Protein AF-A0A351L4R9-F1 (afdb_monomer_lite)

Radius of gyration: 23.87 Å; chains: 1; bounding box: 51×53×71 Å

Secondary structure (DSSP, 8-state):
--EEEEEES-TTTEEEEEEEEE-TTSSEEEEEEEEEE--EEEEETTEEEEEEE--EEEEEEEESEEEEE----BTTEEEEEEEETTTTEEEEEEEE----S-EEEEEEEEEEE-SSSEEEEEEEE--GGGEEEEEEESSS-TT--HHHHHHHHHHHHHHHHHHTS-S-SEEEEEEE----------TTTHHHHHHHHHHHHHT-S---HHHHHHHTT--TTTTTTT-B-TT-B-TT-B-TT-B-TT-B-TT-B-TT-B-TT-B-TT--

Sequence (268 aa):
MPLLESENKYPDCLSMKLEAIPVNDKHGLDLYLTLEFNEQWESLLGGRVKFRLKGGELKLKLEGGEFSLASTEFSEVFFQVKTNDLNQNLVGVFEVKPLKGLLNQVKLGTLKVTEKPCRFAAKFEVSPLDVSVTDAEGLWRHDISPNQHAVIETKLAILLSSARLQPYLSQSQLCYECSPSFSAVENSSNLEQLQELIQHISEAKTNDFLELAKIAALDLSRDFAGGNLLGANLSKIDLSGANLCRTNLRGADLTDADLSEANLSGAN

Foldseek 3Di:
DWDKDKDFQCVQAKDKDWDWPDDPVRFKTFIWIKIWGHWDWDDDDQWIFIKTFQAWKKKKDKDQWDWAFDPDDDPFWPFDWDAPPPHRITITGTPGHRDPTMPPGHGGTMIGRRGPFIKMKIFTADDLVRMFTDDIDPPDDPPDDPVRVVVVRSVVSRCCRPVGCPPGRMMMMITDHDDDDDDDDDPDCVVVVVVVLVVCLVPDPDLAPVVSCVSVVHDQLPDQALAECALRACALAESANGENHLYACHNYHDHNYHCHNYHNHNYD

Structure (mmCIF, N/CA/C/O backbone):
data_AF-A0A351L4R9-F1
#
_entry.id   AF-A0A351L4R9-F1
#
loop_
_atom_site.group_PDB
_atom_site.id
_atom_site.type_symbol
_atom_site.label_atom_id
_atom_site.label_alt_id
_atom_site.label_comp_id
_atom_site.label_asym_id
_atom_site.label_entity_id
_atom_site.label_seq_id
_atom_site.pdbx_PDB_ins_code
_atom_site.Cartn_x
_atom_site.Cartn_y
_atom_site.Cartn_z
_atom_site.occupancy
_atom_site.B_iso_or_equiv
_atom_site.auth_seq_id
_atom_site.auth_comp_id
_atom_site.auth_asym_id
_atom_site.auth_atom_id
_atom_site.pdbx_PDB_model_num
ATOM 1 N N . MET A 1 1 ? -13.427 3.533 14.236 1.00 51.56 1 MET A N 1
ATOM 2 C CA . MET A 1 1 ? -13.373 3.147 12.806 1.00 51.56 1 MET A CA 1
ATOM 3 C C . MET A 1 1 ? -12.171 2.237 12.604 1.00 51.56 1 MET A C 1
ATOM 5 O O . MET A 1 1 ? -11.304 2.274 13.474 1.00 51.56 1 MET A O 1
ATOM 9 N N . PRO A 1 2 ? -12.100 1.426 11.533 1.00 62.44 2 PRO A N 1
ATOM 10 C CA . PRO A 1 2 ? -10.826 0.840 11.133 1.00 62.44 2 PRO A CA 1
ATOM 11 C C . PRO A 1 2 ? -9.787 1.942 10.904 1.00 62.44 2 PRO A C 1
ATOM 13 O O . PRO A 1 2 ? -10.105 2.945 10.265 1.00 62.44 2 PRO A O 1
ATOM 16 N N . LEU A 1 3 ? -8.567 1.749 11.401 1.00 70.56 3 LEU A N 1
ATOM 17 C CA . LEU A 1 3 ? -7.418 2.543 10.971 1.00 70.56 3 LEU A CA 1
ATOM 18 C C . LEU A 1 3 ? -6.947 1.985 9.627 1.00 70.56 3 LEU A C 1
ATOM 20 O O . LEU A 1 3 ? -6.804 0.770 9.496 1.00 70.56 3 LEU A O 1
ATOM 24 N N . LEU A 1 4 ? -6.719 2.853 8.643 1.00 74.31 4 LEU A N 1
ATOM 25 C CA . LEU A 1 4 ? -6.094 2.482 7.378 1.00 74.31 4 LEU A CA 1
ATOM 26 C C . LEU A 1 4 ? -4.727 3.161 7.285 1.00 74.31 4 LEU A C 1
ATOM 28 O O . LEU A 1 4 ? -4.644 4.377 7.136 1.00 74.31 4 LEU A O 1
ATOM 32 N N . GLU A 1 5 ? -3.671 2.362 7.338 1.00 75.25 5 GLU A N 1
ATOM 33 C CA . GLU A 1 5 ? -2.305 2.787 7.047 1.00 75.25 5 GLU A CA 1
ATOM 34 C C . GLU A 1 5 ? -1.978 2.479 5.583 1.00 75.25 5 GLU A C 1
ATOM 36 O O . GLU A 1 5 ? -2.322 1.410 5.080 1.00 75.25 5 GLU A O 1
ATOM 41 N N . SER A 1 6 ? -1.279 3.377 4.891 1.00 76.69 6 SER A N 1
ATOM 42 C CA . SER A 1 6 ? -0.793 3.142 3.527 1.00 76.69 6 SER A CA 1
ATOM 43 C C . SER A 1 6 ? 0.645 3.620 3.373 1.00 76.69 6 SER A C 1
ATOM 45 O O . SER A 1 6 ? 0.950 4.773 3.667 1.00 76.69 6 SER A O 1
ATOM 47 N N . GLU A 1 7 ? 1.513 2.753 2.862 1.00 82.38 7 GLU A N 1
ATOM 48 C CA . GLU A 1 7 ? 2.899 3.061 2.520 1.00 82.38 7 GLU A CA 1
ATOM 49 C C . GLU A 1 7 ? 3.093 2.877 1.014 1.00 82.38 7 GLU A C 1
ATOM 51 O O . GLU A 1 7 ? 2.672 1.876 0.426 1.00 82.38 7 GLU A O 1
ATOM 56 N N . ASN A 1 8 ? 3.764 3.829 0.378 1.00 78.81 8 ASN A N 1
ATOM 57 C CA . ASN A 1 8 ? 4.100 3.762 -1.033 1.00 78.81 8 ASN A CA 1
ATOM 58 C C . ASN A 1 8 ? 5.559 4.172 -1.220 1.00 78.81 8 ASN A C 1
ATOM 60 O O . ASN A 1 8 ? 5.939 5.293 -0.893 1.00 78.81 8 ASN A O 1
ATOM 64 N N . LYS A 1 9 ? 6.378 3.243 -1.716 1.00 79.06 9 LYS A N 1
ATOM 65 C CA . LYS A 1 9 ? 7.820 3.442 -1.901 1.00 79.06 9 LYS A CA 1
ATOM 66 C C . LYS A 1 9 ? 8.156 4.119 -3.225 1.00 79.06 9 LYS A C 1
ATOM 68 O O . LYS A 1 9 ? 9.245 4.668 -3.351 1.00 79.06 9 LYS A O 1
ATOM 73 N N . TYR A 1 10 ? 7.236 4.076 -4.191 1.00 78.56 10 TYR A N 1
ATOM 74 C CA . TYR A 1 10 ? 7.446 4.552 -5.560 1.00 78.56 10 TYR A CA 1
ATOM 75 C C . TYR A 1 10 ? 6.190 5.261 -6.110 1.00 78.56 10 TYR A C 1
ATOM 77 O O . TYR A 1 10 ? 5.636 4.826 -7.128 1.00 78.56 10 TYR A O 1
ATOM 85 N N . PRO A 1 11 ? 5.739 6.354 -5.454 1.00 78.00 11 PRO A N 1
ATOM 86 C CA . PRO A 1 11 ? 4.495 7.049 -5.797 1.00 78.00 11 PRO A CA 1
ATOM 87 C C . PRO A 1 11 ? 4.460 7.572 -7.239 1.00 78.00 11 PRO A C 1
ATOM 89 O O . PRO A 1 11 ? 3.390 7.635 -7.838 1.00 78.00 11 PRO A O 1
ATOM 92 N N . ASP A 1 12 ? 5.624 7.862 -7.825 1.00 80.38 12 ASP A N 1
ATOM 93 C CA . ASP A 1 12 ? 5.759 8.367 -9.195 1.00 80.38 12 ASP A CA 1
ATOM 94 C C . ASP A 1 12 ? 5.415 7.333 -10.290 1.00 80.38 12 ASP A C 1
ATOM 96 O O . ASP A 1 12 ? 5.213 7.713 -11.443 1.00 80.38 12 ASP A O 1
ATOM 100 N N . CYS A 1 13 ? 5.313 6.032 -9.968 1.00 77.06 13 CYS A N 1
ATOM 101 C CA . CYS A 1 13 ? 4.939 4.988 -10.943 1.00 77.06 13 CYS A CA 1
ATOM 102 C C . CYS A 1 13 ? 3.719 4.140 -10.571 1.00 77.06 13 CYS A C 1
ATOM 104 O O . CYS A 1 13 ? 3.078 3.586 -11.468 1.00 77.06 13 CYS A O 1
ATOM 106 N N . LEU A 1 14 ? 3.366 4.066 -9.288 1.00 83.81 14 LEU A N 1
ATOM 107 C CA . LEU A 1 14 ? 2.111 3.481 -8.829 1.00 83.81 14 LEU A CA 1
ATOM 108 C C . LEU A 1 14 ? 1.538 4.338 -7.706 1.00 83.81 14 LEU A C 1
ATOM 110 O O . LEU A 1 14 ? 2.179 4.467 -6.669 1.00 83.81 14 LEU A O 1
ATOM 114 N N . SER A 1 15 ? 0.310 4.827 -7.852 1.00 84.50 15 SER A N 1
ATOM 115 C CA . SER A 1 15 ? -0.525 5.204 -6.708 1.00 84.50 15 SER A CA 1
ATOM 116 C C . SER A 1 15 ? -1.448 4.040 -6.366 1.00 84.50 15 SER A C 1
ATOM 118 O O . SER A 1 15 ? -2.080 3.470 -7.254 1.00 84.50 15 SER A O 1
ATOM 120 N N . MET A 1 16 ? -1.527 3.674 -5.088 1.00 85.50 16 MET A N 1
ATOM 121 C CA . MET A 1 16 ? -2.419 2.633 -4.584 1.00 85.50 16 MET A CA 1
ATOM 122 C C . MET A 1 16 ? -3.220 3.194 -3.414 1.00 85.50 16 MET A C 1
ATOM 124 O O . MET A 1 16 ? -2.647 3.652 -2.427 1.00 85.50 16 MET A O 1
ATOM 128 N N . LYS A 1 17 ? -4.548 3.121 -3.516 1.00 85.44 17 LYS A N 1
ATOM 129 C CA . LYS A 1 17 ? -5.480 3.512 -2.458 1.00 85.44 17 LYS A CA 1
ATOM 130 C C . LYS A 1 17 ? -6.444 2.364 -2.188 1.00 85.44 17 LYS A C 1
ATOM 132 O O . LYS A 1 17 ? -7.201 1.973 -3.073 1.00 85.44 17 LYS A O 1
ATOM 137 N N . LEU A 1 18 ? -6.422 1.843 -0.966 1.00 84.75 18 LEU A N 1
ATOM 138 C CA . LEU A 1 18 ? -7.474 0.972 -0.449 1.00 84.75 18 LEU A CA 1
ATOM 139 C C . LEU A 1 18 ? -8.543 1.849 0.223 1.00 84.75 18 LEU A C 1
ATOM 141 O O . LEU A 1 18 ? -8.215 2.830 0.883 1.00 84.75 18 LEU A O 1
ATOM 145 N N . GLU A 1 19 ? -9.816 1.513 0.072 1.00 85.00 19 GLU A N 1
ATOM 146 C CA . GLU A 1 19 ? -10.935 2.183 0.739 1.00 85.00 19 GLU A CA 1
ATOM 147 C C . GLU A 1 19 ? -11.844 1.128 1.371 1.00 85.00 19 GLU A C 1
ATOM 149 O O . GLU A 1 19 ? -12.061 0.065 0.791 1.00 85.00 19 GLU A O 1
ATOM 154 N N . ALA A 1 20 ? -12.367 1.403 2.567 1.00 84.62 20 ALA A N 1
ATOM 155 C CA . ALA A 1 20 ? -13.203 0.470 3.316 1.00 84.62 20 ALA A CA 1
ATOM 156 C C . ALA A 1 20 ? -14.540 1.124 3.665 1.00 84.62 20 ALA A C 1
ATOM 158 O O . ALA A 1 20 ? -14.599 2.038 4.489 1.00 84.62 20 ALA A O 1
ATOM 159 N N . ILE A 1 21 ? -15.611 0.656 3.028 1.00 84.81 21 ILE A N 1
ATOM 160 C CA . ILE A 1 21 ? -16.952 1.231 3.137 1.00 84.81 21 ILE A CA 1
ATOM 161 C C . ILE A 1 21 ? -17.823 0.300 3.995 1.00 84.81 21 ILE A C 1
ATOM 163 O O . ILE A 1 21 ? -17.968 -0.873 3.645 1.00 84.81 21 ILE A O 1
ATOM 167 N N . PRO A 1 22 ? -18.411 0.766 5.113 1.00 81.75 22 PRO A N 1
ATOM 168 C CA . PRO A 1 22 ? -19.313 -0.048 5.923 1.00 81.75 22 PRO A CA 1
ATOM 169 C C . PRO A 1 22 ? -20.518 -0.556 5.127 1.00 81.75 22 PRO A C 1
ATOM 171 O O . PRO A 1 22 ? -21.204 0.212 4.456 1.00 81.75 22 PRO A O 1
ATOM 174 N N . VAL A 1 23 ? -20.806 -1.850 5.254 1.00 80.25 23 VAL A N 1
ATOM 175 C CA . VAL A 1 23 ? -22.045 -2.457 4.756 1.00 80.25 23 VAL A CA 1
ATOM 176 C C . VAL A 1 23 ? -23.155 -2.216 5.786 1.00 80.25 23 VAL A C 1
ATOM 178 O O . VAL A 1 23 ? -22.904 -2.267 6.993 1.00 80.25 23 VAL A O 1
ATOM 181 N N . ASN A 1 24 ? -24.388 -1.976 5.323 1.00 67.75 24 ASN A N 1
ATOM 182 C CA . ASN A 1 24 ? -25.543 -1.599 6.159 1.00 67.75 24 ASN A CA 1
ATOM 183 C C . ASN A 1 24 ? -25.797 -2.530 7.367 1.00 67.75 24 ASN A C 1
ATOM 185 O O . ASN A 1 24 ? -26.312 -2.082 8.392 1.00 67.75 24 ASN A O 1
ATOM 189 N N . ASP A 1 25 ? -25.372 -3.793 7.287 1.00 59.09 25 ASP A N 1
ATOM 190 C CA . ASP A 1 25 ? -25.599 -4.834 8.297 1.00 59.09 25 ASP A CA 1
ATOM 191 C C . ASP A 1 25 ? -24.591 -4.806 9.473 1.00 59.09 25 ASP A C 1
ATOM 193 O O . ASP A 1 25 ? -24.422 -5.795 10.184 1.00 59.09 25 ASP A O 1
ATOM 197 N N . LYS A 1 26 ? -23.903 -3.674 9.694 1.00 55.88 26 LYS A N 1
ATOM 198 C CA . LYS A 1 26 ? -23.025 -3.342 10.846 1.00 55.88 26 LYS A CA 1
ATOM 199 C C . LYS A 1 26 ? -21.766 -4.196 11.081 1.00 55.88 26 LYS A C 1
ATOM 201 O O . LYS A 1 26 ? -20.916 -3.775 11.864 1.00 55.88 26 LYS A O 1
ATOM 206 N N . HIS A 1 27 ? -21.612 -5.342 10.420 1.00 66.31 27 HIS A N 1
ATOM 207 C CA . HIS A 1 27 ? -20.497 -6.282 10.641 1.00 66.31 27 HIS A CA 1
ATOM 208 C C . HIS A 1 27 ? -19.602 -6.521 9.409 1.00 66.31 27 HIS A C 1
ATOM 210 O O . HIS A 1 27 ? -18.660 -7.312 9.479 1.00 66.31 27 HIS A O 1
ATOM 216 N N . GLY A 1 28 ? -19.877 -5.838 8.291 1.00 76.19 28 GLY A N 1
ATOM 217 C CA . GLY A 1 28 ? -19.127 -5.954 7.037 1.00 76.19 28 GLY A CA 1
ATOM 218 C C . GLY A 1 28 ? -18.492 -4.639 6.576 1.00 76.19 28 GLY A C 1
ATOM 219 O O . GLY A 1 28 ? -19.045 -3.561 6.793 1.00 76.19 28 GLY A O 1
ATOM 220 N N . LEU A 1 29 ? -17.351 -4.746 5.897 1.00 84.81 29 LEU A N 1
ATOM 221 C CA . LEU A 1 29 ? -16.652 -3.677 5.186 1.00 84.81 29 LEU A CA 1
ATOM 222 C C . LEU A 1 29 ? -16.461 -4.108 3.728 1.00 84.81 29 LEU A C 1
ATOM 224 O O . LEU A 1 29 ? -15.764 -5.085 3.457 1.00 84.81 29 LEU A O 1
ATOM 228 N N . ASP A 1 30 ? -17.047 -3.383 2.784 1.00 86.62 30 ASP A N 1
ATOM 229 C CA . ASP A 1 30 ? -16.697 -3.521 1.375 1.00 86.62 30 ASP A CA 1
ATOM 230 C C . ASP A 1 30 ? -15.344 -2.853 1.126 1.00 86.62 30 ASP A C 1
ATOM 232 O O . ASP A 1 30 ? -15.163 -1.673 1.433 1.00 86.62 30 ASP A O 1
ATOM 236 N N . LEU A 1 31 ? -14.399 -3.608 0.568 1.00 85.31 31 LEU A N 1
ATOM 237 C CA . LEU A 1 31 ? -13.064 -3.116 0.253 1.00 85.31 31 LEU A CA 1
ATOM 238 C C . LEU A 1 31 ? -12.971 -2.768 -1.232 1.00 85.31 31 LEU A C 1
ATOM 240 O O . LEU A 1 31 ? -13.187 -3.623 -2.094 1.00 85.31 31 LEU A O 1
ATOM 244 N N . TYR A 1 32 ? -12.622 -1.517 -1.514 1.00 84.50 32 TYR A N 1
ATOM 245 C CA . TYR A 1 32 ? -12.418 -0.971 -2.851 1.00 84.50 32 TYR A CA 1
ATOM 246 C C . TYR A 1 32 ? -10.945 -0.621 -3.049 1.00 84.50 32 TYR A C 1
ATOM 248 O O . TYR A 1 32 ? -10.274 -0.178 -2.119 1.00 84.50 32 TYR A O 1
ATOM 256 N N . LEU A 1 33 ? -10.438 -0.821 -4.260 1.00 84.12 33 LEU A N 1
ATOM 257 C CA . LEU A 1 33 ? -9.057 -0.555 -4.633 1.00 84.12 33 LEU A CA 1
ATOM 258 C C . LEU A 1 33 ? -9.003 0.396 -5.825 1.00 84.12 33 LEU A C 1
ATOM 260 O O . LEU A 1 33 ? -9.591 0.125 -6.871 1.00 84.12 33 LEU A O 1
ATOM 264 N N . THR A 1 34 ? -8.227 1.462 -5.686 1.00 83.81 34 THR A N 1
ATOM 265 C CA . THR A 1 34 ? -7.836 2.332 -6.792 1.00 83.81 34 THR A CA 1
ATOM 266 C C . THR A 1 34 ? -6.339 2.170 -7.042 1.00 83.81 34 THR A C 1
ATOM 268 O O . THR A 1 34 ? -5.547 2.323 -6.110 1.00 83.81 34 THR A O 1
ATOM 271 N N . LEU A 1 35 ? -5.955 1.853 -8.283 1.00 82.25 35 LEU A N 1
ATOM 272 C CA . LEU A 1 35 ? -4.562 1.778 -8.738 1.00 82.25 35 LEU A CA 1
ATOM 273 C C . LEU A 1 35 ? -4.353 2.727 -9.922 1.00 82.25 35 LEU A C 1
ATOM 275 O O . LEU A 1 35 ? -5.025 2.601 -10.946 1.00 82.25 35 LEU A O 1
ATOM 279 N N . GLU A 1 36 ? -3.396 3.642 -9.813 1.00 82.06 36 GLU A N 1
ATOM 280 C CA . GLU A 1 36 ? -3.005 4.555 -10.889 1.00 82.06 36 GLU A CA 1
ATOM 281 C C . GLU A 1 36 ? -1.568 4.257 -11.321 1.00 82.06 36 GLU A C 1
ATOM 283 O O . GLU A 1 36 ? -0.638 4.368 -10.525 1.00 82.06 36 GLU A O 1
ATOM 288 N N . PHE A 1 37 ? -1.390 3.859 -12.581 1.00 81.31 37 PHE A N 1
ATOM 289 C CA . PHE A 1 37 ? -0.094 3.475 -13.139 1.00 81.31 37 PHE A CA 1
ATOM 290 C C . PHE A 1 37 ? 0.483 4.601 -13.994 1.00 81.31 37 PHE A C 1
ATOM 292 O O . PHE A 1 37 ? -0.113 4.978 -15.007 1.00 81.31 37 PHE A O 1
ATOM 299 N N . ASN A 1 38 ? 1.670 5.076 -13.624 1.00 81.75 38 ASN A N 1
ATOM 300 C CA . ASN A 1 38 ? 2.340 6.204 -14.263 1.00 81.75 38 ASN A CA 1
ATOM 301 C C . ASN A 1 38 ? 3.656 5.792 -14.941 1.00 81.75 38 ASN A C 1
ATOM 303 O O . ASN A 1 38 ? 4.302 4.807 -14.578 1.00 81.75 38 ASN A O 1
ATOM 307 N N . GLU A 1 39 ? 4.041 6.554 -15.967 1.00 85.75 39 GLU A N 1
ATOM 308 C CA . GLU A 1 39 ? 5.359 6.462 -16.599 1.00 85.75 39 GLU A CA 1
ATOM 309 C C . GLU A 1 39 ? 6.332 7.421 -15.920 1.00 85.75 39 GLU A C 1
ATOM 311 O O . GLU A 1 39 ? 6.057 8.618 -15.852 1.00 85.75 39 GLU A O 1
ATOM 316 N N . GLN A 1 40 ? 7.501 6.922 -15.521 1.00 85.62 40 GLN A N 1
ATOM 317 C CA . GLN A 1 40 ? 8.543 7.734 -14.892 1.00 85.62 40 GLN A CA 1
ATOM 318 C C . GLN A 1 40 ? 9.885 7.612 -15.614 1.00 85.62 40 GLN A C 1
ATOM 320 O O . GLN A 1 40 ? 10.166 6.612 -16.281 1.00 85.62 40 GLN A O 1
ATOM 325 N N . TRP A 1 41 ? 10.716 8.642 -15.457 1.00 87.56 41 TRP A N 1
ATOM 326 C CA . TRP A 1 41 ? 12.113 8.641 -15.881 1.00 87.56 41 TRP A CA 1
ATOM 327 C C . TRP A 1 41 ? 13.013 8.219 -14.720 1.00 87.56 41 TRP A C 1
ATOM 329 O O . TRP A 1 41 ? 12.924 8.794 -13.641 1.00 87.56 41 TRP A O 1
ATOM 339 N N . GLU A 1 42 ? 13.924 7.282 -14.968 1.00 85.75 42 GLU A N 1
ATOM 340 C CA . GLU A 1 42 ? 14.967 6.866 -14.029 1.00 85.75 42 GLU A CA 1
ATOM 341 C C . GLU A 1 42 ? 16.346 7.117 -14.647 1.00 85.75 42 GLU A C 1
ATOM 343 O O . GLU A 1 42 ? 16.653 6.647 -15.749 1.00 85.75 42 GLU A O 1
ATOM 348 N N . SER A 1 43 ? 17.190 7.853 -13.925 1.00 86.88 43 SER A N 1
ATOM 349 C CA . SER A 1 43 ? 18.572 8.128 -14.325 1.00 86.88 43 SER A CA 1
ATOM 350 C C . SER A 1 43 ? 19.449 6.898 -14.102 1.00 86.88 43 SER A C 1
ATOM 352 O O . SER A 1 43 ? 19.555 6.397 -12.984 1.00 86.88 43 SER A O 1
ATOM 354 N N . LEU A 1 44 ? 20.116 6.429 -15.157 1.00 78.19 44 LEU A N 1
ATOM 355 C CA . LEU A 1 44 ? 20.993 5.260 -15.134 1.00 78.19 44 LEU A CA 1
ATOM 356 C C . LEU A 1 44 ? 22.297 5.596 -15.866 1.00 78.19 44 LEU A C 1
ATOM 358 O O . LEU A 1 44 ? 22.284 5.957 -17.040 1.00 78.19 44 LEU A O 1
ATOM 362 N N . LEU A 1 45 ? 23.442 5.430 -15.196 1.00 69.50 45 LEU A N 1
ATOM 363 C CA . LEU A 1 45 ? 24.761 5.756 -15.760 1.00 69.50 45 LEU A CA 1
ATOM 364 C C . LEU A 1 45 ? 24.796 7.209 -16.297 1.00 69.50 45 LEU A C 1
ATOM 366 O O . LEU A 1 45 ? 24.404 8.131 -15.590 1.00 69.50 45 LEU A O 1
ATOM 370 N N . GLY A 1 46 ? 25.281 7.419 -17.526 1.00 78.62 46 GLY A N 1
ATOM 371 C CA . GLY A 1 46 ? 25.308 8.721 -18.207 1.00 78.62 46 GLY A CA 1
ATOM 372 C C . GLY A 1 46 ? 24.040 9.059 -19.002 1.00 78.62 46 GLY A C 1
ATOM 373 O O . GLY A 1 46 ? 24.110 9.894 -19.899 1.00 78.62 46 GLY A O 1
ATOM 374 N N . GLY A 1 47 ? 22.915 8.393 -18.728 1.00 87.38 47 GLY A N 1
ATOM 375 C CA . GLY A 1 47 ? 21.649 8.581 -19.436 1.00 87.38 47 GLY A CA 1
ATOM 376 C C . GLY A 1 47 ? 20.434 8.326 -18.541 1.00 87.38 47 GLY A C 1
ATOM 377 O O . GLY A 1 47 ? 20.531 8.326 -17.312 1.00 87.38 47 GLY A O 1
ATOM 378 N N . ARG A 1 48 ? 19.269 8.112 -19.154 1.00 89.12 48 ARG A N 1
ATOM 379 C CA . ARG A 1 48 ? 18.014 7.809 -18.448 1.00 89.12 48 ARG A CA 1
ATOM 380 C C . ARG A 1 48 ? 17.097 6.909 -19.271 1.00 89.12 48 ARG A C 1
ATOM 382 O O . ARG A 1 48 ? 17.060 7.018 -20.494 1.00 89.12 48 ARG A O 1
ATOM 389 N N . VAL A 1 49 ? 16.347 6.039 -18.597 1.00 88.88 49 VAL A N 1
ATOM 390 C CA . VAL A 1 49 ? 15.233 5.276 -19.187 1.00 88.88 49 VAL A CA 1
ATOM 391 C C . VAL A 1 49 ? 13.911 5.884 -18.762 1.00 88.88 49 VAL A C 1
ATOM 393 O O . VAL A 1 49 ? 13.773 6.312 -17.618 1.00 88.88 49 VAL A O 1
ATOM 396 N N . LYS A 1 50 ? 12.917 5.850 -19.643 1.00 88.31 50 LYS A N 1
ATOM 3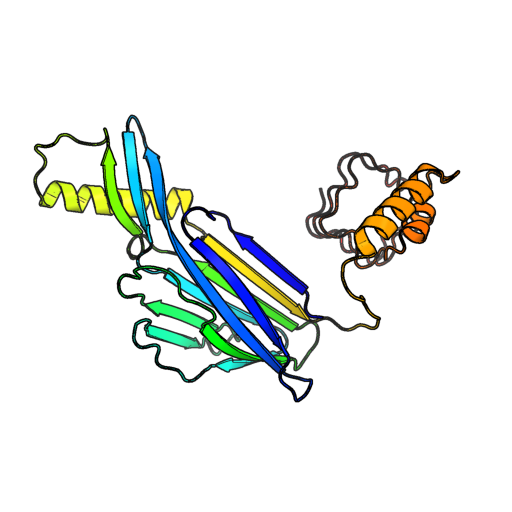97 C CA . LYS A 1 50 ? 11.516 5.964 -19.254 1.00 88.31 50 LYS A CA 1
ATOM 398 C C . LYS A 1 50 ? 10.930 4.566 -19.172 1.00 88.31 50 LYS A C 1
ATOM 400 O O . LYS A 1 50 ? 11.160 3.746 -20.064 1.00 88.31 50 LYS A O 1
ATOM 405 N N . PHE A 1 51 ? 10.190 4.277 -18.111 1.00 85.62 51 PHE A N 1
ATOM 406 C CA . PHE A 1 51 ? 9.534 2.986 -17.963 1.00 85.62 51 PHE A CA 1
ATOM 407 C C . PHE A 1 51 ? 8.135 3.111 -17.373 1.00 85.62 51 PHE A C 1
ATOM 409 O O . PHE A 1 51 ? 7.797 4.093 -16.708 1.00 85.62 51 PHE A O 1
ATOM 416 N N . ARG A 1 52 ? 7.336 2.072 -17.612 1.00 82.31 52 ARG A N 1
ATOM 417 C CA . ARG A 1 52 ? 6.023 1.858 -17.007 1.00 82.31 52 ARG A CA 1
ATOM 418 C C . ARG A 1 52 ? 5.926 0.480 -16.386 1.00 82.31 52 ARG A C 1
ATOM 420 O O . ARG A 1 52 ? 6.614 -0.458 -16.799 1.00 82.31 52 ARG A O 1
ATOM 427 N N . LEU A 1 53 ? 4.981 0.351 -15.470 1.00 80.81 53 LEU A N 1
ATOM 428 C CA . LEU A 1 53 ? 4.412 -0.941 -15.130 1.00 80.81 53 LEU A CA 1
ATOM 429 C C . LEU A 1 53 ? 3.372 -1.324 -16.191 1.00 80.81 53 LEU A C 1
ATOM 431 O O . LEU A 1 53 ? 2.619 -0.482 -16.690 1.00 80.81 53 LEU A O 1
ATOM 435 N N . LYS A 1 54 ? 3.347 -2.605 -16.546 1.00 73.75 54 LYS A N 1
ATOM 436 C CA . LYS A 1 54 ? 2.279 -3.232 -17.336 1.00 73.75 54 LYS A CA 1
ATOM 437 C C . LYS A 1 54 ? 1.518 -4.300 -16.545 1.00 73.75 54 LYS A C 1
ATOM 439 O O . LYS A 1 54 ? 0.557 -4.812 -17.094 1.00 73.75 54 LYS A O 1
ATOM 444 N N . GLY A 1 55 ? 1.917 -4.595 -15.301 1.00 74.25 55 GLY A N 1
ATOM 445 C CA . GLY A 1 55 ? 1.226 -5.511 -14.387 1.00 74.25 55 GLY A CA 1
ATOM 446 C C . GLY A 1 55 ? 1.820 -5.572 -12.981 1.00 74.25 55 GLY A C 1
ATOM 447 O O . GLY A 1 55 ? 2.513 -4.638 -12.572 1.00 74.25 55 GLY A O 1
ATOM 448 N N . GLY A 1 56 ? 1.490 -6.634 -12.239 1.00 78.12 56 GLY A N 1
ATOM 449 C CA . GLY A 1 56 ? 1.986 -6.929 -10.891 1.00 78.12 56 GLY A CA 1
ATOM 450 C C . GLY A 1 56 ? 1.119 -7.952 -10.142 1.00 78.12 56 GLY A C 1
ATOM 451 O O . GLY A 1 56 ? 0.138 -8.471 -10.665 1.00 78.12 56 GLY A O 1
ATOM 452 N N . GLU A 1 57 ? 1.451 -8.236 -8.886 1.00 76.81 57 GLU A N 1
ATOM 453 C CA . GLU A 1 57 ? 0.680 -9.113 -7.993 1.00 76.81 57 GLU A CA 1
ATOM 454 C C . GLU A 1 57 ? 0.176 -8.325 -6.779 1.00 76.81 57 GLU A C 1
ATOM 456 O O . GLU A 1 57 ? 0.952 -7.602 -6.155 1.00 76.81 57 GLU A O 1
ATOM 461 N N . LEU A 1 58 ? -1.088 -8.507 -6.381 1.00 79.56 58 LEU A N 1
ATOM 462 C CA . LEU A 1 58 ? -1.634 -7.937 -5.146 1.00 79.56 58 LEU A CA 1
ATOM 463 C C . LEU A 1 58 ? -1.873 -9.049 -4.122 1.00 79.56 58 LEU A C 1
ATOM 465 O O . LEU A 1 58 ? -2.865 -9.782 -4.148 1.00 79.56 58 LEU A O 1
ATOM 469 N N . LYS A 1 59 ? -0.960 -9.155 -3.167 1.00 78.44 59 LYS A N 1
ATOM 470 C CA . LYS A 1 59 ? -1.046 -10.133 -2.086 1.00 78.44 59 LYS A CA 1
ATOM 471 C C . LYS A 1 59 ? -1.955 -9.574 -1.001 1.00 78.44 59 LYS A C 1
ATOM 473 O O . LYS A 1 59 ? -1.656 -8.530 -0.423 1.00 78.44 59 LYS A O 1
ATOM 478 N N . LEU A 1 60 ? -3.071 -10.257 -0.758 1.00 79.75 60 LEU A N 1
ATOM 479 C CA . LEU A 1 60 ? -4.000 -9.950 0.320 1.00 79.75 60 LEU A CA 1
ATOM 480 C C . LEU A 1 60 ? -3.727 -10.902 1.492 1.00 79.75 60 LEU A C 1
ATOM 482 O O . LEU A 1 60 ? -3.581 -12.115 1.326 1.00 79.75 60 LEU A O 1
ATOM 486 N N . LYS A 1 61 ? -3.661 -10.353 2.698 1.00 79.88 61 LYS A N 1
ATOM 487 C CA . LYS A 1 61 ? -3.537 -11.104 3.945 1.00 79.88 61 LYS A CA 1
ATOM 488 C C . LYS A 1 61 ? -4.656 -10.686 4.879 1.00 79.88 61 LYS A C 1
ATOM 490 O O . LYS A 1 61 ? -4.887 -9.492 5.043 1.00 79.88 61 LYS A O 1
ATOM 495 N N . LEU A 1 62 ? -5.311 -11.660 5.498 1.00 79.56 62 LEU A N 1
ATOM 496 C CA . LEU A 1 62 ? -6.331 -11.436 6.510 1.00 79.56 62 LEU A CA 1
ATOM 497 C C . LEU A 1 62 ? -5.990 -12.218 7.780 1.00 79.56 62 LEU A C 1
ATOM 499 O O . LEU A 1 62 ? -5.580 -13.372 7.716 1.00 79.56 62 LEU A O 1
ATOM 503 N N . GLU A 1 63 ? -6.167 -11.563 8.919 1.00 78.75 63 GLU A N 1
ATOM 504 C CA . GLU A 1 63 ? -6.119 -12.123 10.268 1.00 78.75 63 GLU A CA 1
ATOM 505 C C . GLU A 1 63 ? -7.391 -11.660 11.002 1.00 78.75 63 GLU A C 1
ATOM 507 O O . GLU A 1 63 ? -7.754 -10.487 10.902 1.00 78.75 63 GLU A O 1
ATOM 512 N N . GLY A 1 64 ? -8.080 -12.550 11.726 1.00 71.69 64 GLY A N 1
ATOM 513 C CA . GLY A 1 64 ? -9.252 -12.196 12.550 1.00 71.69 64 GLY A CA 1
ATOM 514 C C . GLY A 1 64 ? -10.553 -11.877 11.790 1.00 71.69 64 GLY A C 1
ATOM 515 O O . GLY A 1 64 ? -11.417 -11.173 12.315 1.00 71.69 64 GLY A O 1
ATOM 516 N N . GLY A 1 65 ? -10.718 -12.359 10.554 1.00 78.38 65 GLY A N 1
ATOM 517 C CA . GLY A 1 65 ? -11.917 -12.101 9.751 1.00 78.38 65 GLY A CA 1
ATOM 518 C C . GLY A 1 65 ? -12.169 -13.129 8.650 1.00 78.38 65 GLY A C 1
ATOM 519 O O . GLY A 1 65 ? -11.337 -13.988 8.372 1.00 78.38 65 GLY A O 1
ATOM 520 N N . GLU A 1 66 ? -13.301 -12.980 7.965 1.00 79.69 66 GLU A N 1
ATOM 521 C CA . GLU A 1 66 ? -13.637 -13.693 6.726 1.00 79.69 66 GLU A CA 1
ATOM 522 C C . GLU A 1 66 ? -13.653 -12.715 5.544 1.00 79.69 66 GLU A C 1
ATOM 524 O O . GLU A 1 66 ? -14.257 -11.645 5.635 1.00 79.69 66 GLU A O 1
ATOM 529 N N . PHE A 1 67 ? -13.060 -13.079 4.402 1.00 79.38 67 PHE A N 1
ATOM 530 C CA . PHE A 1 67 ? -13.144 -12.277 3.175 1.00 79.38 67 PHE A CA 1
ATOM 531 C C . PHE A 1 67 ? -13.976 -12.983 2.107 1.00 79.38 67 PHE A C 1
ATOM 533 O O . PHE A 1 67 ? -13.604 -14.043 1.609 1.00 79.38 67 PHE A O 1
ATOM 540 N N . SER A 1 68 ? -15.101 -12.376 1.733 1.00 78.56 68 SER A N 1
ATOM 541 C CA . SER A 1 68 ? -15.935 -12.819 0.615 1.00 78.56 68 SER A CA 1
ATOM 542 C C . SER A 1 68 ? -15.526 -12.067 -0.647 1.00 78.56 68 SER A C 1
ATOM 544 O O . SER A 1 68 ? -15.783 -10.870 -0.764 1.00 78.56 68 SER A O 1
ATOM 546 N N . LEU A 1 69 ? -14.872 -12.753 -1.583 1.00 73.69 69 LEU A N 1
ATOM 547 C CA . LEU A 1 69 ? -14.394 -12.151 -2.827 1.00 73.69 69 LEU A CA 1
ATOM 548 C C . LEU A 1 69 ? -15.550 -11.637 -3.701 1.00 73.69 69 LEU A C 1
ATOM 550 O O . LEU A 1 69 ? -16.582 -12.299 -3.815 1.00 73.69 69 LEU A O 1
ATOM 554 N N . ALA A 1 70 ? -15.370 -10.495 -4.367 1.00 70.69 70 ALA A N 1
ATOM 555 C CA . ALA A 1 70 ? -16.318 -10.050 -5.384 1.00 70.69 70 ALA A CA 1
ATOM 556 C C . ALA A 1 70 ? -16.206 -10.933 -6.641 1.00 70.69 70 ALA A C 1
ATOM 558 O O . ALA A 1 70 ? -15.144 -11.026 -7.256 1.00 70.69 70 ALA A O 1
ATOM 559 N N . SER A 1 71 ? -17.306 -11.574 -7.043 1.00 54.00 71 SER A N 1
ATOM 560 C CA . SER A 1 71 ? -17.385 -12.363 -8.278 1.00 54.00 71 SER A CA 1
ATOM 561 C C . SER A 1 71 ? -17.605 -11.455 -9.493 1.00 54.00 71 SER A C 1
ATOM 563 O O . SER A 1 71 ? -18.686 -11.437 -10.085 1.00 54.00 71 SER A O 1
ATOM 565 N N . THR A 1 72 ? -16.594 -10.665 -9.841 1.00 52.97 72 THR A N 1
ATOM 566 C CA . THR A 1 72 ? -16.610 -9.786 -11.015 1.00 52.97 72 THR A CA 1
ATOM 567 C C . THR A 1 72 ? -15.429 -10.090 -11.921 1.00 52.97 72 THR A C 1
ATOM 569 O O . THR A 1 72 ? -14.283 -9.793 -11.589 1.00 52.97 72 THR A O 1
ATOM 572 N N . GLU A 1 73 ? -15.724 -10.650 -13.094 1.00 50.97 73 GLU A N 1
ATOM 573 C CA . GLU A 1 73 ? -14.808 -10.628 -14.230 1.00 50.97 73 GLU A CA 1
ATOM 574 C C . GLU A 1 73 ? -14.642 -9.170 -14.672 1.00 50.97 73 GLU A C 1
ATOM 576 O O . GLU A 1 73 ? -15.533 -8.582 -15.286 1.00 50.97 73 GLU A O 1
ATOM 581 N N . PHE A 1 74 ? -13.511 -8.554 -14.333 1.00 54.09 74 PHE A N 1
ATOM 582 C CA . PHE A 1 74 ? -13.169 -7.243 -14.871 1.00 54.09 74 PHE A CA 1
ATOM 583 C C . PHE A 1 74 ? -12.760 -7.427 -16.330 1.00 54.09 74 PHE A C 1
ATOM 585 O O . PHE A 1 74 ? -11.814 -8.156 -16.624 1.00 54.09 74 PHE A O 1
ATOM 592 N N . SER A 1 75 ? -13.444 -6.744 -17.249 1.00 45.31 75 SER A N 1
ATOM 593 C CA . SER A 1 75 ? -13.270 -6.909 -18.702 1.00 45.31 75 SER A CA 1
ATOM 594 C C . SER A 1 75 ? -11.841 -6.674 -19.215 1.00 45.31 75 SER A C 1
ATOM 596 O O . SER A 1 75 ? -11.525 -7.064 -20.337 1.00 45.31 75 SER A O 1
ATOM 598 N N . GLU A 1 76 ? -10.978 -6.050 -18.406 1.00 45.53 76 GLU A N 1
ATOM 599 C CA . GLU A 1 76 ? -9.592 -5.706 -18.746 1.00 45.53 76 GLU A CA 1
ATOM 600 C C . GLU A 1 76 ? -8.547 -6.199 -17.718 1.00 45.53 76 GLU A C 1
ATOM 602 O O . GLU A 1 76 ? -7.347 -6.079 -17.969 1.00 45.53 76 GLU A O 1
ATOM 607 N N . VAL A 1 77 ? -8.964 -6.801 -16.591 1.00 47.28 77 VAL A N 1
ATOM 608 C CA . VAL A 1 77 ? -8.061 -7.275 -15.519 1.00 47.28 77 VAL A CA 1
ATOM 609 C C . VAL A 1 77 ? -8.399 -8.711 -15.132 1.00 47.28 77 VAL A C 1
ATOM 611 O O . VAL A 1 77 ? -9.436 -8.979 -14.526 1.00 47.28 77 VAL A O 1
ATOM 614 N N . PHE A 1 78 ? -7.486 -9.644 -15.408 1.00 47.59 78 PHE A N 1
ATOM 615 C CA . PHE A 1 78 ? -7.631 -11.020 -14.938 1.00 47.59 78 PHE A CA 1
ATOM 616 C C . PHE A 1 78 ? -7.216 -11.106 -13.468 1.00 47.59 78 PHE A C 1
ATOM 618 O O . PHE A 1 78 ? -6.037 -11.224 -13.137 1.00 47.59 78 PHE A O 1
ATOM 625 N N . PHE A 1 79 ? -8.213 -11.044 -12.587 1.00 47.28 79 PHE A N 1
ATOM 626 C CA . PHE A 1 79 ? -8.056 -11.252 -11.152 1.00 47.28 79 PHE A CA 1
ATOM 627 C C . PHE A 1 79 ? -8.166 -12.750 -10.836 1.00 47.28 79 PHE A C 1
ATOM 629 O O . PHE A 1 79 ? -9.258 -13.283 -10.646 1.00 47.28 79 PHE A O 1
ATOM 636 N N . GLN A 1 80 ? -7.029 -13.451 -10.806 1.00 50.75 80 GLN A N 1
ATOM 637 C CA . GLN A 1 80 ? -6.983 -14.842 -10.346 1.00 50.75 80 GLN A CA 1
ATOM 638 C C . GLN A 1 80 ? -6.627 -14.886 -8.865 1.00 50.75 80 GLN A C 1
ATOM 640 O O . GLN A 1 80 ? -5.468 -14.703 -8.488 1.00 50.75 80 GLN A O 1
ATOM 645 N N . VAL A 1 81 ? -7.614 -15.181 -8.021 1.00 51.78 81 VAL A N 1
ATOM 646 C CA . VAL A 1 81 ? -7.370 -15.425 -6.598 1.00 51.78 81 VAL A CA 1
ATOM 647 C C . VAL A 1 81 ? -6.996 -16.878 -6.375 1.00 51.78 81 VAL A C 1
ATOM 649 O O . VAL A 1 81 ? -7.758 -17.793 -6.680 1.00 51.78 81 VAL A O 1
ATOM 652 N N . LYS A 1 82 ? -5.809 -17.073 -5.807 1.00 52.09 82 LYS A N 1
ATOM 653 C CA . LYS A 1 82 ? -5.323 -18.354 -5.308 1.00 52.09 82 LYS A CA 1
ATOM 654 C C . LYS A 1 82 ? -5.364 -18.291 -3.786 1.00 52.09 82 LYS A C 1
ATOM 656 O O . LYS A 1 82 ? -4.601 -17.544 -3.168 1.00 52.09 82 LYS A O 1
ATOM 661 N N . THR A 1 83 ? -6.279 -19.048 -3.188 1.00 48.12 83 THR A N 1
ATOM 662 C CA . THR A 1 83 ? -6.245 -19.325 -1.751 1.00 48.12 83 THR A CA 1
ATOM 663 C C . THR A 1 83 ? -5.039 -20.220 -1.467 1.00 48.12 83 THR A C 1
ATOM 665 O O . THR A 1 83 ? -4.665 -21.059 -2.289 1.00 48.12 83 THR A O 1
ATOM 668 N N . ASN A 1 84 ? -4.387 -20.029 -0.321 1.00 49.56 84 ASN A N 1
ATOM 669 C CA . ASN A 1 84 ? -3.447 -21.016 0.198 1.00 49.56 84 ASN A CA 1
ATOM 670 C C . ASN A 1 84 ? -3.986 -21.518 1.539 1.00 49.56 84 ASN A C 1
ATOM 672 O O . ASN A 1 84 ? -3.792 -20.884 2.582 1.00 49.56 84 ASN A O 1
ATOM 676 N N . ASP A 1 85 ? -4.713 -22.634 1.470 1.00 46.03 85 ASP A N 1
ATOM 677 C CA . ASP A 1 85 ? -5.693 -23.100 2.466 1.00 46.03 85 ASP A CA 1
ATOM 678 C C . ASP A 1 85 ? -5.105 -23.469 3.843 1.00 46.03 85 ASP A C 1
ATOM 680 O O . ASP A 1 85 ? -5.840 -23.829 4.758 1.00 46.03 85 ASP A O 1
ATOM 684 N N . LEU A 1 86 ? -3.787 -23.352 4.020 1.00 44.88 86 LEU A N 1
ATOM 685 C CA . LEU A 1 86 ? -3.099 -23.585 5.291 1.00 44.88 86 LEU A CA 1
ATOM 686 C C . LEU A 1 86 ? -2.980 -22.330 6.177 1.00 44.88 86 LEU A C 1
ATOM 688 O O . LEU A 1 86 ? -2.815 -22.481 7.381 1.00 44.88 86 LEU A O 1
ATOM 692 N N . ASN A 1 87 ? -3.050 -21.112 5.614 1.00 42.25 87 ASN A N 1
ATOM 693 C CA . ASN A 1 87 ? -2.669 -19.870 6.320 1.00 42.25 87 ASN A CA 1
ATOM 694 C C . ASN A 1 87 ? -3.638 -18.675 6.140 1.00 42.25 87 ASN A C 1
ATOM 696 O O . ASN A 1 87 ? -3.268 -17.558 6.487 1.00 42.25 87 ASN A O 1
ATOM 700 N N . GLN A 1 88 ? -4.824 -18.855 5.540 1.00 50.91 88 GLN A N 1
ATOM 701 C CA . GLN A 1 88 ? -5.788 -17.773 5.208 1.00 50.91 88 GLN A CA 1
ATOM 702 C C . GLN A 1 88 ? -5.245 -16.616 4.325 1.00 50.91 88 GLN A C 1
ATOM 704 O O . GLN A 1 88 ? -5.946 -15.638 4.066 1.00 50.91 88 GLN A O 1
ATOM 709 N N . ASN A 1 89 ? -4.026 -16.731 3.787 1.00 53.31 89 ASN A N 1
ATOM 710 C CA . ASN A 1 89 ? -3.478 -15.775 2.823 1.00 53.31 89 ASN A CA 1
ATOM 711 C C . ASN A 1 89 ? -4.199 -15.908 1.468 1.00 53.31 89 ASN A C 1
ATOM 713 O O . ASN A 1 89 ? -4.280 -17.004 0.905 1.00 53.31 89 ASN A O 1
ATOM 717 N N . LEU A 1 90 ? -4.655 -14.781 0.917 1.00 59.41 90 LEU A N 1
ATOM 718 C CA . LEU A 1 90 ? -5.349 -14.687 -0.366 1.00 59.41 90 LEU A CA 1
ATOM 719 C C . LEU A 1 90 ? -4.439 -14.010 -1.395 1.00 59.41 90 LEU A C 1
ATOM 721 O O . LEU A 1 90 ? -4.296 -12.789 -1.424 1.00 59.41 90 LEU A O 1
ATOM 725 N N . VAL A 1 91 ? -3.810 -14.786 -2.273 1.00 52.75 91 VAL A N 1
ATOM 726 C CA . VAL A 1 91 ? -2.957 -14.208 -3.318 1.00 52.75 91 VAL A CA 1
ATOM 727 C C . VAL A 1 91 ? -3.822 -13.849 -4.521 1.00 52.75 91 VAL A C 1
ATOM 729 O O . VAL A 1 91 ? -4.227 -14.726 -5.283 1.00 52.75 91 VAL A O 1
ATOM 732 N N . GLY A 1 92 ? -4.100 -12.556 -4.693 1.00 56.03 92 GLY A N 1
ATOM 733 C CA . GLY A 1 92 ? -4.675 -12.012 -5.916 1.00 56.03 92 GLY A CA 1
ATOM 734 C C . GLY A 1 92 ? -3.583 -11.785 -6.955 1.00 56.03 92 GLY A C 1
ATOM 735 O O . GLY A 1 92 ? -2.818 -10.826 -6.867 1.00 56.03 92 GLY A O 1
ATOM 736 N N . VAL A 1 93 ? -3.499 -12.651 -7.960 1.00 52.03 93 VAL A N 1
ATOM 737 C CA . VAL A 1 93 ? -2.653 -12.390 -9.129 1.00 52.03 93 VAL A CA 1
ATOM 738 C C . VAL A 1 93 ? -3.414 -11.434 -10.044 1.00 52.03 93 VAL A C 1
ATOM 740 O O . VAL A 1 93 ? -4.538 -11.736 -10.450 1.00 52.03 93 VAL A O 1
ATOM 743 N N . PHE A 1 94 ? -2.815 -10.281 -10.342 1.00 55.97 94 PHE A N 1
ATOM 744 C CA . PHE A 1 94 ? -3.357 -9.290 -11.267 1.00 55.97 94 PHE A CA 1
ATOM 745 C C . PHE A 1 94 ? -2.653 -9.467 -12.612 1.00 55.97 94 PHE A C 1
ATOM 747 O O . PHE A 1 94 ? -1.662 -8.797 -12.899 1.00 55.97 94 PHE A O 1
ATOM 754 N N . GLU A 1 95 ? -3.155 -10.363 -13.466 1.00 47.91 95 GLU A N 1
ATOM 755 C CA . GLU A 1 95 ? -2.642 -10.425 -14.837 1.00 47.91 95 GLU A CA 1
ATOM 756 C C . GLU A 1 95 ? -3.253 -9.276 -15.647 1.00 47.91 95 GLU A C 1
ATOM 758 O O . GLU A 1 95 ? -4.323 -9.352 -16.260 1.00 47.91 95 GLU A O 1
ATOM 763 N N . VAL A 1 96 ? -2.558 -8.150 -15.558 1.00 47.12 96 VAL A N 1
ATOM 764 C CA . VAL A 1 96 ? -2.879 -6.902 -16.225 1.00 47.12 96 VAL A CA 1
ATOM 765 C C . VAL A 1 96 ? -2.460 -6.999 -17.692 1.00 47.12 96 VAL A C 1
ATOM 767 O O . VAL A 1 96 ? -1.279 -7.090 -18.026 1.00 47.12 96 VAL A O 1
ATOM 770 N N . LYS A 1 97 ? -3.436 -6.925 -18.598 1.00 48.38 97 LYS A N 1
ATOM 771 C CA . LYS A 1 97 ? -3.173 -6.551 -19.996 1.00 48.38 97 LYS A CA 1
ATOM 772 C C . LYS A 1 97 ? -2.925 -5.041 -20.045 1.00 48.38 97 LYS A C 1
ATOM 774 O O . LYS A 1 97 ? -3.497 -4.335 -19.223 1.00 48.38 97 LYS A O 1
ATOM 779 N N . PRO A 1 98 ? -2.052 -4.538 -20.942 1.00 47.91 98 PRO A N 1
ATOM 780 C CA . PRO A 1 98 ? -1.310 -3.290 -20.744 1.00 47.91 98 PRO A CA 1
ATOM 781 C C . PRO A 1 98 ? -2.210 -2.109 -20.365 1.00 47.91 98 PRO A C 1
ATOM 783 O O . PRO A 1 98 ? -2.807 -1.473 -21.235 1.00 47.91 98 PRO A O 1
ATOM 786 N N . LEU A 1 99 ? -2.278 -1.813 -19.060 1.00 50.41 99 LEU A N 1
ATOM 787 C CA . LEU A 1 99 ? -3.176 -0.795 -18.525 1.00 50.41 99 LEU A CA 1
ATOM 788 C C . LEU A 1 99 ? -2.774 0.573 -19.051 1.00 50.41 99 LEU A C 1
ATOM 790 O O . LEU A 1 99 ? -1.776 1.160 -18.623 1.00 50.41 99 LEU A O 1
ATOM 794 N N . LYS A 1 100 ? -3.597 1.113 -19.949 1.00 49.69 100 LYS A N 1
ATOM 795 C CA . LYS A 1 100 ? -3.675 2.551 -20.172 1.00 49.69 100 LYS A CA 1
ATOM 796 C C . LYS A 1 100 ? -4.521 3.172 -19.062 1.00 49.69 100 LYS A C 1
ATOM 798 O O . LYS A 1 100 ? -5.679 3.507 -19.271 1.00 49.69 100 LYS A O 1
ATOM 803 N N . GLY A 1 101 ? -3.886 3.378 -17.913 1.00 62.41 101 GLY A N 1
ATOM 804 C CA . GLY A 1 101 ? -4.398 4.243 -16.858 1.00 62.41 101 GLY A CA 1
ATOM 805 C C . GLY A 1 101 ? -5.168 3.541 -15.742 1.00 62.41 101 GLY A C 1
ATOM 806 O O . GLY A 1 101 ? -5.002 2.353 -15.478 1.00 62.41 101 GLY A O 1
ATOM 807 N N . LEU A 1 102 ? -5.932 4.376 -15.047 1.00 69.25 102 LEU A N 1
ATOM 808 C CA . LEU A 1 102 ? -6.538 4.183 -13.736 1.00 69.25 102 LEU A CA 1
ATOM 809 C C . LEU A 1 102 ? -7.480 2.969 -13.637 1.00 69.25 102 LEU A C 1
ATOM 811 O O . LEU A 1 102 ? -8.509 2.917 -14.308 1.00 69.25 102 LEU A O 1
ATOM 815 N N . LEU A 1 103 ? -7.208 2.074 -12.686 1.00 75.25 103 LEU A N 1
ATOM 816 C CA . LEU A 1 103 ? -8.237 1.230 -12.080 1.00 75.25 103 LEU A CA 1
ATOM 817 C C . LEU A 1 103 ? -8.908 2.043 -10.977 1.00 75.25 103 LEU A C 1
ATOM 819 O O . LEU A 1 103 ? -8.277 2.323 -9.963 1.00 75.25 103 LEU A O 1
ATOM 823 N N . ASN A 1 104 ? -10.160 2.449 -11.179 1.00 78.50 104 ASN A N 1
ATOM 824 C CA . ASN A 1 104 ? -10.881 3.315 -10.247 1.00 78.50 104 ASN A CA 1
ATOM 825 C C . ASN A 1 104 ? -11.891 2.518 -9.411 1.00 78.50 104 ASN A C 1
ATOM 827 O O . ASN A 1 104 ? -12.803 1.925 -9.983 1.00 78.50 104 ASN A O 1
ATOM 831 N N . GLN A 1 105 ? -11.746 2.537 -8.082 1.00 78.56 105 GLN A N 1
ATOM 832 C CA . GLN A 1 105 ? -12.684 1.957 -7.109 1.00 78.56 105 GLN A CA 1
ATOM 833 C C . GLN A 1 105 ? -13.176 0.544 -7.475 1.00 78.56 105 GLN A C 1
ATOM 835 O O . GLN A 1 105 ? -14.368 0.238 -7.495 1.00 78.56 105 GLN A O 1
ATOM 840 N N . VAL A 1 106 ? -12.229 -0.351 -7.743 1.00 79.81 106 VAL A N 1
ATOM 841 C CA . VAL A 1 106 ? -12.483 -1.771 -7.990 1.00 79.81 106 VAL A CA 1
ATOM 842 C C . VAL A 1 106 ? -12.865 -2.457 -6.678 1.00 79.81 106 VAL A C 1
ATOM 844 O O . VAL A 1 106 ? -12.035 -2.561 -5.775 1.00 79.81 106 VAL A O 1
ATOM 847 N N . LYS A 1 107 ? -14.100 -2.959 -6.552 1.00 81.25 107 LYS A N 1
ATOM 848 C CA . LYS A 1 107 ? -14.511 -3.752 -5.381 1.00 81.25 107 LYS A CA 1
ATOM 849 C C . LYS A 1 107 ? -13.747 -5.081 -5.355 1.00 81.25 107 LYS A C 1
ATOM 851 O O . LYS A 1 107 ? -13.963 -5.933 -6.209 1.00 81.25 107 LYS A O 1
ATOM 856 N N . LEU A 1 108 ? -12.890 -5.273 -4.353 1.00 79.50 108 LEU A N 1
ATOM 857 C CA . LEU A 1 108 ? -12.155 -6.524 -4.126 1.00 79.50 108 LEU A CA 1
ATOM 858 C C . LEU A 1 108 ? -13.050 -7.605 -3.502 1.00 79.50 108 LEU A C 1
ATOM 860 O O . LEU A 1 108 ? -12.912 -8.794 -3.791 1.00 79.50 108 LEU A O 1
ATOM 864 N N . GLY A 1 109 ? -13.9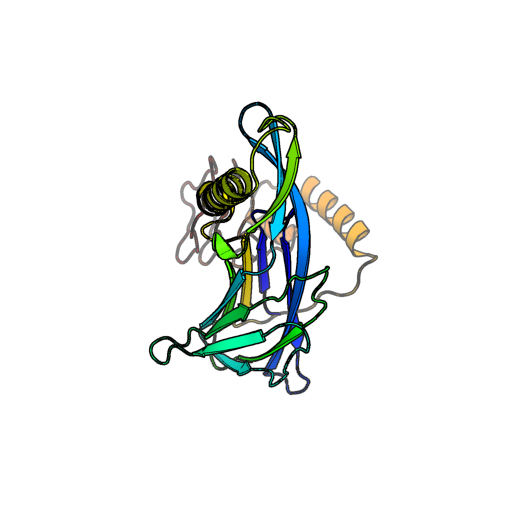59 -7.193 -2.618 1.00 81.56 109 GLY A N 1
ATOM 865 C CA . GLY A 1 109 ? -14.804 -8.094 -1.844 1.00 81.56 109 GLY A CA 1
ATOM 866 C C . GLY A 1 109 ? -15.346 -7.442 -0.578 1.00 81.56 109 GLY A C 1
ATOM 867 O O . GLY A 1 109 ? -15.190 -6.239 -0.365 1.00 81.56 109 GLY A O 1
ATOM 868 N N . THR A 1 110 ? -15.977 -8.254 0.260 1.00 85.50 110 THR A N 1
ATOM 869 C CA . THR A 1 110 ? -16.550 -7.855 1.546 1.00 85.50 110 THR A CA 1
ATOM 870 C C . THR A 1 110 ? -15.816 -8.579 2.672 1.00 85.50 110 THR A C 1
ATOM 872 O O . THR A 1 110 ? -15.861 -9.805 2.775 1.00 85.50 110 THR A O 1
ATOM 875 N N . LEU A 1 111 ? -15.147 -7.810 3.527 1.00 83.56 111 LEU A N 1
ATOM 876 C CA . LEU A 1 111 ? -14.537 -8.261 4.772 1.00 83.56 111 LEU A CA 1
ATOM 877 C C . LEU A 1 111 ? -15.597 -8.306 5.876 1.00 83.56 111 LEU A C 1
ATOM 879 O O . LEU A 1 111 ? -16.225 -7.292 6.167 1.00 83.56 111 LEU A O 1
ATOM 883 N N . LYS A 1 112 ? -15.764 -9.454 6.528 1.00 84.50 112 LYS A N 1
ATOM 884 C CA . LYS A 1 112 ? -16.513 -9.592 7.781 1.00 84.50 112 LYS A CA 1
ATOM 885 C C . LYS A 1 112 ? -15.527 -9.734 8.930 1.00 84.50 112 LYS A C 1
ATOM 887 O O . LYS A 1 112 ? -14.651 -10.596 8.894 1.00 84.50 112 LYS A O 1
ATOM 892 N N . VAL A 1 113 ? -15.677 -8.900 9.952 1.00 78.06 113 VAL A N 1
ATOM 893 C CA . VAL A 1 113 ? -14.856 -8.977 11.168 1.00 78.06 113 VAL A CA 1
ATOM 894 C C . VAL A 1 113 ? -15.452 -10.056 12.071 1.00 78.06 113 VAL A C 1
ATOM 896 O O . VAL A 1 113 ? -16.547 -9.864 12.600 1.00 78.06 113 VAL A O 1
ATOM 899 N N . THR A 1 114 ? -14.757 -11.184 12.225 1.00 74.12 114 THR A N 1
ATOM 900 C CA . THR A 1 114 ? -15.185 -12.294 13.097 1.00 74.12 114 THR A CA 1
ATOM 901 C C . THR A 1 114 ? -14.549 -12.201 14.479 1.00 74.12 114 THR A C 1
ATOM 903 O O . THR A 1 114 ? -15.217 -12.453 15.479 1.00 74.12 114 THR A O 1
ATOM 906 N N . GLU A 1 115 ? -13.292 -11.767 14.546 1.00 71.44 115 GLU A N 1
ATOM 907 C CA . GLU A 1 115 ? -12.509 -11.635 15.772 1.00 71.44 115 GLU A CA 1
ATOM 908 C C . GLU A 1 115 ? -11.815 -10.264 15.830 1.00 71.44 115 GLU A C 1
ATOM 910 O O . GLU A 1 115 ? -11.822 -9.486 14.873 1.00 71.44 115 GLU A O 1
ATOM 915 N N . LYS A 1 116 ? -11.241 -9.921 16.986 1.00 72.12 116 LYS A N 1
ATOM 916 C CA . LYS A 1 116 ? -10.484 -8.677 17.174 1.00 72.12 116 LYS A CA 1
ATOM 917 C C . LYS A 1 116 ? -9.158 -8.974 17.881 1.00 72.12 116 LYS A C 1
ATOM 919 O O . LYS A 1 116 ? -9.193 -9.680 18.887 1.00 72.12 116 LYS A O 1
ATOM 924 N N . PRO A 1 117 ? -8.026 -8.403 17.431 1.00 71.00 117 PRO A N 1
ATOM 925 C CA . PRO A 1 117 ? -7.894 -7.464 16.313 1.00 71.00 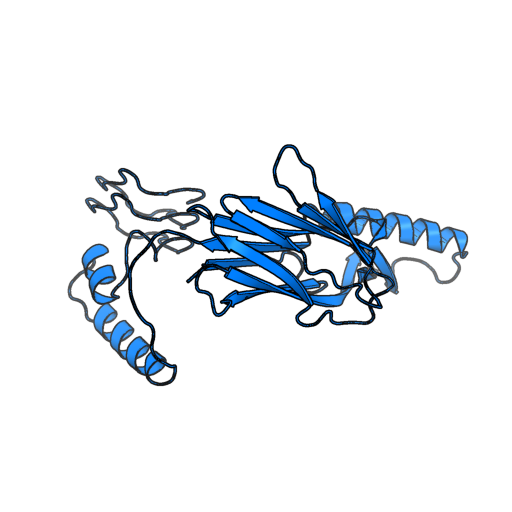117 PRO A CA 1
ATOM 926 C C . PRO A 1 117 ? -8.056 -8.149 14.947 1.00 71.00 117 PRO A C 1
ATOM 928 O O . PRO A 1 117 ? -7.465 -9.195 14.702 1.00 71.00 117 PRO A O 1
ATOM 931 N N . CYS A 1 118 ? -8.811 -7.526 14.041 1.00 75.50 118 CYS A N 1
ATOM 932 C CA . CYS A 1 118 ? -8.870 -7.945 12.639 1.00 75.50 118 CYS A CA 1
ATOM 933 C C . CYS A 1 118 ? -7.905 -7.086 11.818 1.00 75.50 118 CYS A C 1
ATOM 935 O O . CYS A 1 118 ? -7.932 -5.856 11.914 1.00 75.50 118 CYS A O 1
ATOM 937 N N . ARG A 1 119 ? -7.055 -7.719 11.005 1.00 82.00 119 ARG A N 1
ATOM 938 C CA . ARG A 1 119 ? -6.047 -7.053 10.169 1.00 82.00 119 ARG A CA 1
ATOM 939 C C . ARG A 1 119 ? -6.166 -7.527 8.732 1.00 82.00 119 ARG A C 1
ATOM 941 O O . ARG A 1 119 ? -5.995 -8.710 8.460 1.00 82.00 119 ARG A O 1
ATOM 948 N N . PHE A 1 120 ? -6.419 -6.602 7.816 1.00 83.25 120 PHE A N 1
ATOM 949 C CA . PHE A 1 120 ? -6.418 -6.857 6.379 1.00 83.25 120 PHE A CA 1
ATOM 950 C C . PHE A 1 120 ? -5.290 -6.056 5.732 1.00 83.25 120 PHE A C 1
ATOM 952 O O . PHE A 1 120 ? -5.324 -4.830 5.750 1.00 83.25 120 PHE A O 1
ATOM 959 N N . ALA A 1 121 ? -4.296 -6.725 5.155 1.00 83.69 121 ALA A N 1
ATOM 960 C CA . ALA A 1 121 ? -3.210 -6.086 4.421 1.00 83.69 121 ALA A CA 1
ATOM 961 C C . ALA A 1 121 ? -3.318 -6.401 2.926 1.00 83.69 121 ALA A C 1
ATOM 963 O O . ALA A 1 121 ? -3.501 -7.552 2.541 1.00 83.69 121 ALA A O 1
ATOM 964 N N . ALA A 1 122 ? -3.160 -5.383 2.088 1.00 84.62 122 ALA A N 1
ATOM 965 C CA . ALA A 1 122 ? -3.067 -5.478 0.640 1.00 84.62 122 ALA A CA 1
ATOM 966 C C . ALA A 1 122 ? -1.696 -4.953 0.204 1.00 84.62 122 ALA A C 1
ATOM 968 O O . ALA A 1 122 ? -1.326 -3.836 0.557 1.00 84.62 122 ALA A O 1
ATOM 969 N N . LYS A 1 123 ? -0.930 -5.749 -0.543 1.00 85.94 123 LYS A N 1
ATOM 970 C CA . LYS A 1 123 ? 0.474 -5.468 -0.867 1.00 85.94 123 LYS A CA 1
ATOM 971 C C . LYS A 1 123 ? 0.735 -5.694 -2.353 1.00 85.94 123 LYS A C 1
ATOM 973 O O . LYS A 1 123 ? 0.577 -6.818 -2.824 1.00 85.94 123 LYS A O 1
ATOM 978 N N . PHE A 1 124 ? 1.125 -4.647 -3.078 1.00 85.06 124 PHE A N 1
ATOM 979 C CA . PHE A 1 124 ? 1.379 -4.700 -4.517 1.00 85.06 124 PHE A CA 1
ATOM 980 C C . PHE A 1 124 ? 2.875 -4.896 -4.814 1.00 85.06 124 PHE A C 1
ATOM 982 O O . PHE A 1 124 ? 3.725 -4.094 -4.413 1.00 85.06 124 PHE A O 1
ATOM 989 N N . GLU A 1 125 ? 3.196 -5.971 -5.526 1.00 84.00 125 GLU A N 1
ATOM 990 C CA . GLU A 1 125 ? 4.549 -6.414 -5.875 1.00 84.00 125 GLU A CA 1
ATOM 991 C C . GLU A 1 125 ? 4.705 -6.534 -7.398 1.00 84.00 125 GLU A C 1
ATOM 993 O O . GLU A 1 125 ? 3.729 -6.772 -8.104 1.00 84.00 125 GLU A O 1
ATOM 998 N N . VAL A 1 126 ? 5.930 -6.390 -7.919 1.00 81.38 126 VAL A N 1
ATOM 999 C CA . VAL A 1 126 ? 6.216 -6.511 -9.362 1.00 81.38 126 VAL A CA 1
ATOM 1000 C C . VAL A 1 126 ? 7.471 -7.319 -9.650 1.00 81.38 126 VAL A C 1
ATOM 1002 O O . VAL A 1 126 ?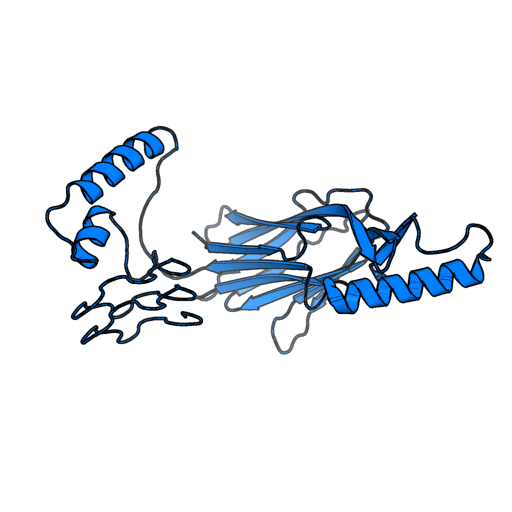 8.517 -7.151 -9.017 1.00 81.38 126 VAL A O 1
ATOM 1005 N N . SER A 1 127 ? 7.378 -8.169 -10.663 1.00 77.00 127 SER A N 1
ATOM 1006 C CA . SER A 1 127 ? 8.491 -8.921 -11.228 1.00 77.00 127 SER A CA 1
ATOM 1007 C C . SER A 1 127 ? 9.170 -8.143 -12.373 1.00 77.00 127 SER A C 1
ATOM 1009 O O . SER A 1 127 ? 8.622 -7.160 -12.878 1.00 77.00 127 SER A O 1
ATOM 1011 N N . PRO A 1 128 ? 10.333 -8.598 -12.875 1.00 77.38 128 PRO A N 1
ATOM 1012 C CA . PRO A 1 128 ? 10.907 -8.070 -14.112 1.00 77.38 128 PRO A CA 1
ATOM 1013 C C . PRO A 1 128 ? 9.982 -8.214 -15.329 1.00 77.38 128 PRO A C 1
ATOM 1015 O O . PRO A 1 128 ? 10.112 -7.451 -16.281 1.00 77.38 128 PRO A O 1
ATOM 1018 N N . LEU A 1 129 ? 9.050 -9.177 -15.313 1.00 76.19 129 LEU A N 1
ATOM 1019 C CA . LEU A 1 129 ? 8.084 -9.362 -16.396 1.00 76.19 129 LEU A CA 1
ATOM 1020 C C . LEU A 1 129 ? 7.003 -8.280 -16.407 1.00 76.19 129 LEU A C 1
ATOM 1022 O O . LEU A 1 129 ? 6.371 -8.122 -17.444 1.00 76.19 129 LEU A O 1
ATOM 1026 N N . ASP A 1 130 ? 6.828 -7.521 -15.323 1.00 77.12 130 ASP A N 1
ATOM 1027 C CA . ASP A 1 130 ? 5.813 -6.469 -15.172 1.00 77.12 130 ASP A CA 1
ATOM 1028 C C . ASP A 1 130 ? 6.315 -5.071 -15.555 1.00 77.12 130 ASP A C 1
ATOM 1030 O O . ASP A 1 130 ? 5.532 -4.124 -15.627 1.00 77.12 130 ASP A O 1
ATOM 1034 N N . VAL A 1 131 ? 7.613 -4.930 -15.825 1.00 81.19 131 VAL A N 1
ATOM 1035 C CA . VAL A 1 131 ? 8.245 -3.670 -16.227 1.00 81.19 131 VAL A CA 1
ATOM 1036 C C . VAL A 1 131 ? 8.358 -3.614 -17.753 1.00 81.19 131 VAL A C 1
ATOM 1038 O O . VAL A 1 131 ? 8.688 -4.604 -18.409 1.00 81.19 131 VAL A O 1
ATOM 1041 N N . SER A 1 132 ? 8.093 -2.445 -18.334 1.00 80.06 132 SER A N 1
ATOM 1042 C CA . SER A 1 132 ? 8.398 -2.143 -19.733 1.00 80.06 132 SER A CA 1
ATOM 1043 C C . SER A 1 132 ? 9.164 -0.835 -19.809 1.00 80.06 132 SER A C 1
ATOM 1045 O O . SER A 1 132 ? 8.671 0.190 -19.338 1.00 80.06 132 SER A O 1
ATOM 1047 N N . VAL A 1 133 ? 10.333 -0.854 -20.446 1.00 83.25 133 VAL A N 1
ATOM 1048 C CA . VAL A 1 133 ? 10.949 0.376 -20.956 1.00 83.25 133 VAL A CA 1
ATOM 1049 C C . VAL A 1 133 ? 10.035 0.917 -22.064 1.00 83.25 133 VAL A C 1
ATOM 1051 O O . VAL A 1 133 ? 9.386 0.140 -22.770 1.00 83.25 133 VAL A O 1
ATOM 1054 N N . THR A 1 134 ? 9.901 2.237 -22.148 1.00 84.31 134 THR A N 1
ATOM 1055 C CA . THR A 1 134 ? 9.079 2.928 -23.157 1.00 84.31 134 THR A CA 1
ATOM 1056 C C . THR A 1 134 ? 9.857 3.984 -23.929 1.00 84.31 134 THR A C 1
ATOM 1058 O O . THR A 1 134 ? 9.469 4.313 -25.046 1.00 84.31 134 THR A O 1
ATOM 1061 N N . ASP A 1 135 ? 10.947 4.496 -23.355 1.00 85.19 135 ASP A N 1
ATOM 1062 C CA . ASP A 1 135 ? 11.836 5.476 -23.976 1.00 85.19 135 ASP A CA 1
ATOM 1063 C C . ASP A 1 135 ? 13.233 5.403 -23.330 1.00 85.19 135 ASP A C 1
ATOM 1065 O O . ASP A 1 135 ? 13.389 4.858 -22.231 1.00 85.19 135 ASP A O 1
ATOM 1069 N N . ALA A 1 136 ? 14.256 5.950 -23.983 1.00 86.88 136 ALA A N 1
ATOM 1070 C CA . ALA A 1 136 ? 15.612 6.009 -23.444 1.00 86.88 136 ALA A CA 1
ATOM 1071 C C . ALA A 1 136 ? 16.460 7.112 -24.086 1.00 86.88 136 ALA A C 1
ATOM 1073 O O . ALA A 1 136 ? 16.529 7.251 -25.305 1.00 86.88 136 ALA A O 1
ATOM 1074 N N . GLU A 1 137 ? 17.209 7.832 -23.254 1.00 89.38 137 GLU A N 1
ATOM 1075 C CA . GLU A 1 137 ? 18.105 8.907 -23.674 1.00 89.38 137 GLU A CA 1
ATOM 1076 C C . GLU A 1 137 ? 19.533 8.644 -23.179 1.00 89.38 137 GLU A C 1
ATOM 1078 O O . GLU A 1 137 ? 19.752 8.314 -22.012 1.00 89.38 137 GLU A O 1
ATOM 1083 N N . GLY A 1 138 ? 20.527 8.798 -24.059 1.00 84.88 138 GLY A N 1
ATOM 1084 C CA . GLY A 1 138 ? 21.955 8.739 -23.707 1.00 84.88 138 GLY A CA 1
ATOM 1085 C C . GLY A 1 138 ? 22.517 7.356 -23.337 1.00 84.88 138 GLY A C 1
ATOM 1086 O O . GLY A 1 138 ? 23.709 7.246 -23.064 1.00 84.88 138 GLY A O 1
ATOM 1087 N N . LEU A 1 139 ? 21.697 6.299 -23.335 1.00 79.62 139 LEU A N 1
ATOM 1088 C CA . LEU A 1 139 ? 22.091 4.960 -22.871 1.00 79.62 139 LEU A CA 1
ATOM 1089 C C . LEU A 1 139 ? 22.675 4.045 -23.955 1.00 79.62 139 LEU A C 1
ATOM 1091 O O . LEU A 1 139 ? 23.523 3.203 -23.659 1.00 79.62 139 LEU A O 1
ATOM 1095 N N . TRP A 1 140 ? 22.240 4.196 -25.203 1.00 79.44 140 TRP A N 1
ATOM 1096 C CA . TRP A 1 140 ? 22.759 3.449 -26.348 1.00 79.44 140 TRP A CA 1
ATOM 1097 C C . TRP A 1 140 ? 22.765 4.307 -27.609 1.00 79.44 140 TRP A C 1
ATOM 1099 O O . TRP A 1 140 ? 22.149 5.370 -27.680 1.00 79.44 140 TRP A O 1
ATOM 1109 N N . ARG A 1 141 ? 23.510 3.843 -28.611 1.00 75.94 141 ARG A N 1
ATOM 1110 C CA . ARG A 1 141 ? 23.577 4.467 -29.932 1.00 75.94 141 ARG A CA 1
ATOM 1111 C C . ARG A 1 141 ? 22.345 4.095 -30.761 1.00 75.94 141 ARG A C 1
ATOM 1113 O O . ARG A 1 141 ? 21.733 3.052 -30.545 1.00 75.94 141 ARG A O 1
ATOM 1120 N N . HIS A 1 142 ? 22.016 4.9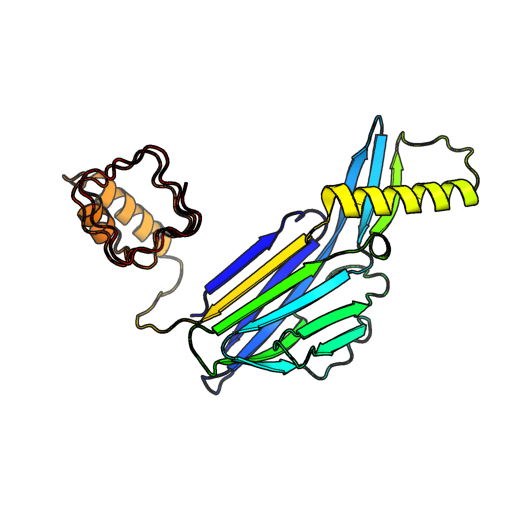29 -31.744 1.00 73.75 142 HIS A N 1
ATOM 1121 C CA . HIS A 1 142 ? 20.851 4.745 -32.619 1.00 73.75 142 HIS A CA 1
ATOM 1122 C C . HIS A 1 142 ? 20.996 3.601 -33.650 1.00 73.75 142 HIS A C 1
ATOM 1124 O O . HIS A 1 142 ? 20.078 3.379 -34.432 1.00 73.75 142 HIS A O 1
ATOM 1130 N N . ASP A 1 143 ? 22.129 2.890 -33.677 1.00 79.25 143 ASP A N 1
ATOM 1131 C CA . ASP A 1 143 ? 22.475 1.833 -34.641 1.00 79.25 143 ASP A CA 1
ATOM 1132 C C . ASP A 1 143 ? 22.345 0.397 -34.085 1.00 79.25 143 ASP A C 1
ATOM 1134 O O . ASP A 1 143 ? 22.766 -0.559 -34.738 1.00 79.25 143 ASP A O 1
ATOM 1138 N N . ILE A 1 144 ? 21.752 0.213 -32.897 1.00 81.44 144 ILE A N 1
ATOM 1139 C CA . ILE A 1 144 ? 21.540 -1.124 -32.321 1.00 81.44 144 ILE A CA 1
ATOM 1140 C C . ILE A 1 144 ? 20.434 -1.913 -33.042 1.00 81.44 144 ILE A C 1
ATOM 1142 O O . ILE A 1 144 ? 19.392 -1.383 -33.421 1.00 81.44 144 ILE A O 1
ATOM 1146 N N . SER A 1 145 ? 20.647 -3.220 -33.201 1.00 79.94 145 SER A N 1
ATOM 1147 C CA . SER A 1 145 ? 19.664 -4.130 -33.803 1.00 79.94 145 SER A CA 1
ATOM 1148 C C . SER A 1 145 ? 18.481 -4.433 -32.863 1.00 79.94 145 SER A C 1
ATOM 1150 O O . SER A 1 145 ? 18.648 -4.389 -31.640 1.00 79.94 145 SER A O 1
ATOM 1152 N N . PRO A 1 146 ? 17.308 -4.850 -33.387 1.00 74.25 146 PRO A N 1
ATOM 1153 C CA . PRO A 1 146 ? 16.152 -5.223 -32.561 1.00 74.25 146 PRO A CA 1
ATOM 1154 C C . PRO A 1 146 ? 16.455 -6.303 -31.509 1.00 74.25 146 PRO A C 1
ATOM 1156 O O . PRO A 1 146 ? 15.963 -6.233 -30.386 1.00 74.25 146 PRO A O 1
ATOM 1159 N N . ASN A 1 147 ? 17.326 -7.266 -31.832 1.00 62.12 147 ASN A N 1
ATOM 1160 C CA . ASN A 1 147 ? 17.741 -8.309 -30.889 1.00 62.12 147 ASN A CA 1
ATOM 1161 C C . ASN A 1 147 ? 18.590 -7.743 -29.738 1.00 62.12 147 ASN A C 1
ATOM 1163 O O . ASN A 1 147 ? 18.456 -8.187 -28.601 1.00 62.12 147 ASN A O 1
ATOM 1167 N N . GLN A 1 148 ? 19.452 -6.757 -30.013 1.00 68.94 148 GLN A N 1
ATOM 1168 C CA . GLN A 1 148 ? 20.205 -6.060 -28.966 1.00 68.94 148 GLN A CA 1
ATOM 1169 C C . GLN A 1 148 ? 19.268 -5.223 -28.090 1.00 68.94 148 GLN A C 1
ATOM 1171 O O . GLN A 1 148 ? 19.402 -5.273 -26.870 1.00 68.94 148 GLN A O 1
ATOM 1176 N N . HIS A 1 149 ? 18.294 -4.531 -28.692 1.00 74.12 149 HIS A N 1
ATOM 1177 C CA . HIS A 1 149 ? 17.275 -3.762 -27.973 1.00 74.12 149 HIS A CA 1
ATOM 1178 C C . HIS A 1 149 ? 16.520 -4.642 -26.964 1.00 74.12 149 HIS A C 1
ATOM 1180 O O . HIS A 1 149 ? 16.573 -4.378 -25.767 1.00 74.12 149 HIS A O 1
ATOM 1186 N N . ALA A 1 150 ? 15.951 -5.766 -27.414 1.00 68.25 150 ALA A N 1
ATOM 1187 C CA . ALA A 1 150 ? 15.192 -6.680 -26.557 1.00 68.25 150 ALA A CA 1
ATOM 1188 C C . ALA A 1 150 ? 16.016 -7.247 -25.379 1.00 68.25 150 ALA A C 1
ATOM 1190 O O . ALA A 1 150 ? 15.511 -7.380 -24.261 1.00 68.25 150 ALA A O 1
ATOM 1191 N N . VAL A 1 151 ? 17.301 -7.561 -25.597 1.00 73.12 151 VAL A N 1
ATOM 1192 C CA . VAL A 1 151 ? 18.209 -8.030 -24.531 1.00 73.12 151 VAL A CA 1
ATOM 1193 C C . VAL A 1 151 ? 18.532 -6.908 -23.535 1.00 73.12 151 VAL A C 1
ATOM 1195 O O . VAL A 1 151 ? 18.553 -7.153 -22.326 1.00 73.12 151 VAL A O 1
ATOM 1198 N N . ILE A 1 152 ? 18.750 -5.682 -24.020 1.00 77.25 152 ILE A N 1
ATOM 1199 C CA . ILE A 1 152 ? 19.007 -4.497 -23.190 1.00 77.25 152 ILE A CA 1
ATOM 1200 C C . ILE A 1 152 ? 17.775 -4.165 -22.337 1.00 77.25 152 ILE A C 1
ATOM 1202 O O . ILE A 1 152 ? 17.900 -4.060 -21.117 1.00 77.25 152 ILE A O 1
ATOM 1206 N N . GLU A 1 153 ? 16.582 -4.096 -22.933 1.00 76.44 153 GLU A N 1
ATOM 1207 C CA . GLU A 1 153 ? 15.313 -3.869 -22.228 1.00 76.44 153 GLU A CA 1
ATOM 1208 C C . GLU A 1 153 ? 15.057 -4.927 -21.154 1.00 76.44 153 GLU A C 1
ATOM 1210 O O . GLU A 1 153 ? 14.757 -4.586 -20.011 1.00 76.44 153 GLU A O 1
ATOM 1215 N N . THR A 1 154 ? 15.252 -6.208 -21.485 1.00 71.31 154 THR A N 1
ATOM 1216 C CA . THR A 1 154 ? 15.115 -7.313 -20.523 1.00 71.31 154 THR A CA 1
ATOM 1217 C C . THR A 1 154 ? 16.075 -7.136 -19.344 1.00 71.31 154 THR A C 1
ATOM 1219 O O . THR A 1 154 ? 15.691 -7.315 -18.187 1.00 71.31 154 THR A O 1
ATOM 1222 N N . LYS A 1 155 ? 17.330 -6.739 -19.601 1.00 78.19 155 LYS A N 1
ATOM 1223 C CA . LYS A 1 155 ? 18.313 -6.513 -18.535 1.00 78.19 155 LYS A CA 1
ATOM 1224 C C . LYS A 1 155 ? 17.961 -5.299 -17.670 1.00 78.19 155 LYS A C 1
ATOM 1226 O O . LYS A 1 155 ? 18.148 -5.364 -16.456 1.00 78.19 155 LYS A O 1
ATOM 1231 N N . LEU A 1 156 ? 17.431 -4.232 -18.268 1.00 79.25 156 LEU A N 1
ATOM 1232 C CA . LEU A 1 156 ? 16.974 -3.030 -17.566 1.00 79.25 156 LEU A CA 1
ATOM 1233 C C . LEU A 1 156 ? 15.744 -3.312 -16.701 1.00 79.25 156 LEU A C 1
ATOM 1235 O O . LEU A 1 156 ? 15.737 -2.925 -15.539 1.00 79.25 156 LEU A O 1
ATOM 1239 N N . ALA A 1 157 ? 14.763 -4.062 -17.205 1.00 72.69 157 ALA A N 1
ATOM 1240 C CA . ALA A 1 157 ? 13.600 -4.498 -16.435 1.00 72.69 157 ALA A CA 1
ATOM 1241 C C . ALA A 1 157 ? 14.003 -5.311 -15.186 1.00 72.69 157 ALA A C 1
ATOM 1243 O O . ALA A 1 157 ? 13.491 -5.070 -14.092 1.00 72.69 157 ALA A O 1
ATOM 1244 N N . ILE A 1 158 ? 14.988 -6.213 -15.318 1.00 72.50 158 ILE A N 1
ATOM 1245 C CA . ILE A 1 158 ? 15.565 -6.955 -14.182 1.00 72.50 158 ILE A CA 1
ATOM 1246 C C . ILE A 1 158 ? 16.264 -6.014 -13.193 1.00 72.50 158 ILE A C 1
ATOM 1248 O O . ILE A 1 158 ? 16.065 -6.156 -11.987 1.00 72.50 158 ILE A O 1
ATOM 1252 N N . LEU A 1 159 ? 17.073 -5.062 -13.670 1.00 77.38 159 LEU A N 1
ATOM 1253 C CA . LEU A 1 159 ? 17.775 -4.100 -12.810 1.00 77.38 159 LEU A CA 1
ATOM 1254 C C . LEU A 1 159 ? 16.798 -3.198 -12.043 1.00 77.38 159 LEU A C 1
ATOM 1256 O O . LEU A 1 159 ? 16.916 -3.084 -10.828 1.00 77.38 159 LEU A O 1
ATOM 1260 N N . LEU A 1 160 ? 15.805 -2.620 -12.723 1.00 76.81 160 LEU A N 1
ATOM 1261 C CA . LEU A 1 160 ? 14.772 -1.778 -12.113 1.00 76.81 160 LEU A CA 1
ATOM 1262 C C . LEU A 1 160 ? 13.966 -2.558 -11.065 1.00 76.81 160 LEU A C 1
ATOM 1264 O O . LEU A 1 160 ? 13.832 -2.104 -9.930 1.00 76.81 160 LEU A O 1
ATOM 1268 N N . SER A 1 161 ? 13.486 -3.759 -11.406 1.00 70.31 161 SER A N 1
ATOM 1269 C CA . SER A 1 161 ? 12.729 -4.603 -10.474 1.00 70.31 161 SER A CA 1
ATOM 1270 C C . SER A 1 161 ? 13.560 -4.982 -9.240 1.00 70.31 161 SER A C 1
ATOM 1272 O O . SER A 1 161 ? 13.110 -4.766 -8.119 1.00 70.31 161 SER A O 1
ATOM 1274 N N . SER A 1 162 ? 14.792 -5.473 -9.420 1.00 71.06 162 SER A N 1
ATOM 1275 C CA . SER A 1 162 ? 15.624 -5.973 -8.311 1.00 71.06 162 SER A CA 1
ATOM 1276 C C . SER A 1 162 ? 16.284 -4.893 -7.444 1.00 71.06 162 SER A C 1
ATOM 1278 O O . SER A 1 162 ? 16.467 -5.125 -6.252 1.00 71.06 162 SER A O 1
ATOM 1280 N N . ALA A 1 163 ? 16.645 -3.733 -8.005 1.00 70.00 163 ALA A N 1
ATOM 1281 C CA . ALA A 1 163 ? 17.334 -2.663 -7.274 1.00 70.00 163 ALA A CA 1
ATOM 1282 C C . ALA A 1 163 ? 16.400 -1.559 -6.747 1.00 70.00 163 ALA A C 1
ATOM 1284 O O . ALA A 1 163 ? 16.813 -0.775 -5.892 1.00 70.00 163 ALA A O 1
ATOM 1285 N N . ARG A 1 164 ? 15.167 -1.466 -7.266 1.00 70.88 164 ARG A N 1
ATOM 1286 C CA . ARG A 1 164 ? 14.165 -0.476 -6.841 1.00 70.88 164 ARG A CA 1
ATOM 1287 C C . ARG A 1 164 ? 12.859 -1.141 -6.410 1.00 70.88 164 ARG A C 1
ATOM 1289 O O . ARG A 1 164 ? 12.517 -1.108 -5.241 1.00 70.88 164 ARG A O 1
ATOM 1296 N N . LEU A 1 165 ? 12.128 -1.765 -7.330 1.00 75.62 165 LEU A N 1
ATOM 1297 C CA . LEU A 1 165 ? 10.687 -2.036 -7.151 1.00 75.62 165 LEU A CA 1
ATOM 1298 C C . LEU A 1 165 ? 10.351 -3.223 -6.213 1.00 75.62 165 LEU A C 1
ATOM 1300 O O . LEU A 1 165 ? 9.192 -3.622 -6.090 1.00 75.62 165 LEU A O 1
ATOM 1304 N N . GLN A 1 166 ? 11.361 -3.791 -5.554 1.00 76.62 166 GLN A N 1
ATOM 1305 C CA . GLN A 1 166 ? 11.282 -4.897 -4.600 1.00 76.62 166 GLN A CA 1
ATOM 1306 C C . GLN A 1 166 ? 11.636 -4.407 -3.179 1.00 76.62 166 GLN A C 1
ATOM 1308 O O . GLN A 1 166 ? 12.439 -3.488 -3.029 1.00 76.62 166 GLN A O 1
ATOM 1313 N N . PRO A 1 167 ? 11.079 -4.999 -2.102 1.00 75.06 167 PRO A N 1
ATOM 1314 C CA . PRO A 1 167 ? 10.202 -6.173 -2.075 1.00 75.06 167 PRO A CA 1
ATOM 1315 C C . PRO A 1 167 ? 8.707 -5.857 -2.279 1.00 75.06 167 PRO A C 1
ATOM 1317 O O . PRO A 1 167 ? 7.874 -6.743 -2.098 1.00 75.06 167 PRO A O 1
ATOM 1320 N N . TYR A 1 168 ? 8.357 -4.594 -2.552 1.00 76.81 168 TYR A N 1
ATOM 1321 C CA . TYR A 1 168 ? 7.024 -4.126 -2.955 1.00 76.81 168 TYR A CA 1
ATOM 1322 C C . TYR A 1 168 ? 7.060 -2.672 -3.424 1.00 76.81 168 TYR A C 1
ATOM 1324 O O . TYR A 1 168 ? 7.933 -1.907 -3.011 1.00 76.81 168 TYR A O 1
ATOM 1332 N N . LEU A 1 169 ? 6.053 -2.289 -4.211 1.00 79.62 169 LEU A N 1
ATOM 1333 C CA . LEU A 1 169 ? 5.788 -0.901 -4.589 1.00 79.62 169 LEU A CA 1
ATOM 1334 C C . LEU A 1 169 ? 4.999 -0.173 -3.499 1.00 79.62 169 LEU A C 1
ATOM 1336 O O . LEU A 1 169 ? 5.431 0.861 -2.997 1.00 79.62 169 LEU A O 1
ATOM 1340 N N . SER A 1 170 ? 3.855 -0.736 -3.107 1.00 82.81 170 SER A N 1
ATOM 1341 C CA . SER A 1 170 ? 2.966 -0.144 -2.109 1.00 82.81 170 SER A CA 1
ATOM 1342 C C . SER A 1 170 ? 2.268 -1.215 -1.278 1.00 82.81 170 SER A C 1
ATOM 1344 O O . SER A 1 170 ? 2.080 -2.350 -1.719 1.00 82.81 170 SER A O 1
ATOM 1346 N N . GLN A 1 171 ? 1.909 -0.850 -0.053 1.00 86.31 171 GLN A N 1
ATOM 1347 C CA . GLN A 1 171 ? 1.090 -1.644 0.846 1.00 86.31 171 GLN A CA 1
ATOM 1348 C C . GLN A 1 171 ? 0.039 -0.763 1.524 1.00 86.31 171 GLN A C 1
ATOM 1350 O O . GLN A 1 171 ? 0.272 0.412 1.797 1.00 86.31 171 GLN A O 1
ATOM 1355 N N . SER A 1 172 ? -1.125 -1.330 1.809 1.00 81.31 172 SER A N 1
ATOM 1356 C CA . SER A 1 172 ? -2.176 -0.717 2.620 1.00 81.31 172 SER A CA 1
ATOM 1357 C C . SER A 1 172 ? -2.662 -1.729 3.647 1.00 81.31 172 SER A C 1
ATOM 1359 O O . SER A 1 172 ? -2.917 -2.878 3.293 1.00 81.31 172 SER A O 1
ATOM 1361 N N . GLN A 1 173 ? -2.794 -1.323 4.905 1.00 83.00 173 GLN A N 1
ATOM 1362 C CA . GLN A 1 173 ? -3.215 -2.182 6.003 1.00 83.00 173 GLN A CA 1
ATOM 1363 C C . GLN A 1 173 ? -4.380 -1.548 6.758 1.00 83.00 173 GLN A C 1
ATOM 1365 O O . GLN A 1 173 ? -4.282 -0.438 7.270 1.00 83.00 173 GLN A O 1
ATOM 1370 N N . LEU A 1 174 ? -5.480 -2.287 6.835 1.00 80.50 174 LEU A N 1
ATOM 1371 C CA . LEU A 1 174 ? -6.665 -1.966 7.608 1.00 80.50 174 LEU A CA 1
ATOM 1372 C C . LEU A 1 174 ? -6.636 -2.732 8.937 1.00 80.50 174 LEU A C 1
ATOM 1374 O O . LEU A 1 174 ? -6.592 -3.962 8.944 1.00 80.50 174 LEU A O 1
ATOM 1378 N N . CYS A 1 175 ? -6.700 -2.006 10.050 1.00 78.06 175 CYS A N 1
ATOM 1379 C CA . CYS A 1 175 ? -6.703 -2.532 11.414 1.00 78.06 175 CYS A CA 1
ATOM 1380 C C . CYS A 1 175 ? -8.041 -2.220 12.099 1.00 78.06 175 CYS A C 1
ATOM 1382 O O . CYS A 1 175 ? -8.437 -1.058 12.193 1.00 78.06 175 CYS A O 1
ATOM 1384 N N . TYR A 1 176 ? -8.735 -3.243 12.600 1.00 70.00 176 TYR A N 1
ATOM 1385 C CA . TYR A 1 176 ? -10.020 -3.118 13.292 1.00 70.00 176 TYR A CA 1
ATOM 1386 C C . TYR A 1 176 ? -9.915 -3.645 14.730 1.00 70.00 176 TYR A C 1
ATOM 1388 O O . TYR A 1 176 ? -9.857 -4.853 14.972 1.00 70.00 176 TYR A O 1
ATOM 1396 N N . GLU A 1 177 ? -9.906 -2.725 15.692 1.00 65.38 177 GLU A N 1
ATOM 1397 C CA . GLU A 1 177 ? -9.692 -3.011 17.116 1.00 65.38 177 GLU A CA 1
ATOM 1398 C C . GLU A 1 177 ? -10.999 -2.994 17.935 1.00 65.38 177 GLU A C 1
ATOM 1400 O O . GLU A 1 177 ? -12.106 -2.781 17.417 1.00 65.38 177 GLU A O 1
ATOM 1405 N N . CYS A 1 178 ? -10.901 -3.287 19.234 1.00 38.53 178 CYS A N 1
ATOM 1406 C CA . CYS A 1 178 ? -12.015 -3.187 20.176 1.00 38.53 178 CYS A CA 1
ATOM 1407 C C . CYS A 1 178 ? -11.942 -1.853 20.930 1.00 38.53 178 CYS A C 1
ATOM 1409 O O . CYS A 1 178 ? -10.888 -1.505 21.446 1.00 38.53 178 CYS A O 1
ATOM 1411 N N . SER A 1 179 ? -13.030 -1.077 20.949 1.00 43.25 179 SER A N 1
ATOM 1412 C CA . SER A 1 179 ? -13.051 0.284 21.516 1.00 43.25 179 SER A CA 1
ATOM 1413 C C . SER A 1 179 ? -14.481 0.702 21.876 1.00 43.25 179 SER A C 1
ATOM 1415 O O . SER A 1 179 ? -15.430 0.239 21.235 1.00 43.25 179 SER A O 1
ATOM 1417 N N . PRO A 1 180 ? -14.643 1.599 22.859 1.00 45.91 180 PRO A N 1
ATOM 1418 C CA . PRO A 1 180 ? -15.299 2.894 22.604 1.00 45.91 180 PRO A CA 1
ATOM 1419 C C . PRO A 1 180 ? -14.509 4.052 23.263 1.00 45.91 180 PRO A C 1
ATOM 1421 O O . PRO A 1 180 ? -13.842 3.840 24.264 1.00 45.91 180 PRO A O 1
ATOM 1424 N N . SER A 1 181 ? -14.514 5.301 22.789 1.00 32.44 181 SER A N 1
ATOM 1425 C CA . SER A 1 181 ? -15.498 6.053 21.981 1.00 32.44 181 SER A CA 1
ATOM 1426 C C . SER A 1 181 ? -14.762 7.125 21.110 1.00 32.44 181 SER A C 1
ATOM 1428 O O . SER A 1 181 ? -13.584 6.916 20.832 1.00 32.44 181 SER A O 1
ATOM 1430 N N . PHE A 1 182 ? -15.311 8.231 20.567 1.00 31.80 182 PHE A N 1
ATOM 1431 C CA . PHE A 1 182 ? -16.707 8.699 20.448 1.00 31.80 182 PHE A CA 1
ATOM 1432 C C . PHE A 1 182 ? -17.019 9.277 19.042 1.00 31.80 182 PHE A C 1
ATOM 1434 O O . PHE A 1 182 ? -17.476 8.522 18.186 1.00 31.80 182 PHE A O 1
ATOM 1441 N N . SER A 1 183 ? -16.804 10.579 18.792 1.00 34.28 183 SER A N 1
ATOM 1442 C CA . SER A 1 183 ? -17.286 11.309 17.600 1.00 34.28 183 SER A CA 1
ATOM 1443 C C . SER A 1 183 ? -16.412 12.500 17.183 1.00 34.28 183 SER A C 1
ATOM 1445 O O . SER A 1 183 ? -16.157 13.383 17.998 1.00 34.28 183 SER A O 1
ATOM 1447 N N . ALA A 1 184 ? -16.097 12.589 15.889 1.00 33.50 184 ALA A N 1
ATOM 1448 C CA . ALA A 1 184 ? -15.741 13.842 15.222 1.00 33.50 184 ALA A CA 1
ATOM 1449 C C . ALA A 1 184 ? -16.985 14.441 14.539 1.00 33.50 184 ALA A C 1
ATOM 1451 O O . ALA A 1 184 ? -17.798 13.698 13.984 1.00 33.50 184 ALA A O 1
ATOM 1452 N N . VAL A 1 185 ? -17.117 15.769 14.574 1.00 35.84 185 VAL A N 1
ATOM 1453 C CA . VAL A 1 185 ? -18.110 16.557 13.818 1.00 35.84 185 VAL A CA 1
ATOM 1454 C C . VAL A 1 185 ? -17.354 17.483 12.844 1.00 35.84 185 VAL A C 1
ATOM 1456 O O . VAL A 1 185 ? -16.130 17.595 12.903 1.00 35.84 185 VAL A O 1
ATOM 1459 N N . GLU A 1 186 ? -18.067 18.021 11.859 1.00 40.66 186 GLU A N 1
ATOM 1460 C CA . GLU A 1 186 ? -17.556 18.387 10.533 1.00 40.66 186 GLU A CA 1
ATOM 1461 C C . GLU A 1 186 ? -16.615 19.608 10.457 1.00 40.66 186 GLU A C 1
ATOM 1463 O O . GLU A 1 186 ? -16.597 20.502 11.300 1.00 40.66 186 GLU A O 1
ATOM 1468 N N . ASN A 1 187 ? -15.824 19.644 9.378 1.00 49.69 187 ASN A N 1
ATOM 1469 C CA . ASN A 1 187 ? -14.762 20.623 9.151 1.00 49.69 187 ASN A CA 1
ATOM 1470 C C . ASN A 1 187 ? -15.273 22.008 8.712 1.00 49.69 187 ASN A C 1
ATOM 1472 O O . ASN A 1 187 ? -15.472 22.256 7.522 1.00 49.69 187 ASN A O 1
ATOM 1476 N N . SER A 1 188 ? -15.310 22.949 9.652 1.00 41.94 188 SER A N 1
ATOM 1477 C CA . SER A 1 188 ? -14.912 24.347 9.397 1.00 41.94 188 SER A CA 1
ATOM 1478 C C . SER A 1 188 ? -14.395 25.034 10.665 1.00 41.94 188 SER A C 1
ATOM 1480 O O . SER A 1 188 ? -13.397 25.745 10.597 1.00 41.94 188 SER A O 1
ATOM 1482 N N . SER A 1 189 ? -14.971 24.715 11.830 1.00 49.34 189 SER A N 1
ATOM 1483 C CA . SER A 1 189 ? -14.470 25.152 13.142 1.00 49.34 189 SER A CA 1
ATOM 1484 C C . SER A 1 189 ? -13.094 24.580 13.492 1.00 49.34 189 SER A C 1
ATOM 1486 O O . SER A 1 189 ? -12.343 25.214 14.223 1.00 49.34 189 SER A O 1
ATOM 1488 N N . ASN A 1 190 ? -12.738 23.405 12.958 1.00 53.03 190 ASN A N 1
ATOM 1489 C CA . ASN A 1 190 ? -11.541 22.659 13.365 1.00 53.03 190 ASN A CA 1
ATOM 1490 C C . ASN A 1 190 ? -10.219 23.428 13.175 1.00 53.03 190 ASN A C 1
ATOM 1492 O O . ASN A 1 190 ? -9.267 23.151 13.895 1.00 53.03 190 ASN A O 1
ATOM 1496 N N . LEU A 1 191 ? -10.135 24.397 12.252 1.00 53.88 191 LEU A N 1
ATOM 1497 C CA . LEU A 1 191 ? -8.939 25.242 12.106 1.00 53.88 191 LEU A CA 1
ATOM 1498 C C . LEU A 1 191 ? -8.860 26.344 13.173 1.00 53.88 191 LEU A C 1
ATOM 1500 O O . LEU A 1 191 ? -7.776 26.599 13.690 1.00 53.88 191 LEU A O 1
ATOM 1504 N N . GLU A 1 192 ? -9.988 26.959 13.530 1.00 63.28 192 GLU A N 1
ATOM 1505 C CA . GLU A 1 192 ? -10.065 27.959 14.605 1.00 63.28 192 GLU A CA 1
ATOM 1506 C C . GLU A 1 192 ? -9.870 27.283 15.972 1.00 63.28 192 GLU A C 1
ATOM 1508 O O . GLU A 1 192 ? -9.049 27.720 16.771 1.00 63.28 192 GLU A O 1
ATOM 1513 N N . GLN A 1 193 ? -10.507 26.129 16.187 1.00 62.22 193 GLN A N 1
ATOM 1514 C CA . GLN A 1 193 ? -10.338 25.290 17.379 1.00 62.22 193 GLN A CA 1
ATOM 1515 C C . GLN A 1 193 ? -8.903 24.760 17.523 1.00 62.22 193 GLN A C 1
ATOM 1517 O O . GLN A 1 193 ? -8.385 24.693 18.635 1.00 62.22 193 GLN A O 1
ATOM 1522 N N . LEU A 1 194 ? -8.225 24.427 16.417 1.00 69.75 194 LEU A N 1
ATOM 1523 C CA . LEU A 1 194 ? -6.804 24.071 16.438 1.00 69.75 194 LEU A CA 1
ATOM 1524 C C . LEU A 1 194 ? -5.921 25.277 16.798 1.00 69.75 194 LEU A C 1
ATOM 1526 O O . LEU A 1 194 ? -4.950 25.111 17.531 1.00 69.75 194 LEU A O 1
ATOM 1530 N N . GLN A 1 195 ? -6.247 26.484 16.327 1.00 74.06 195 GLN A N 1
ATOM 1531 C CA . GLN A 1 195 ? -5.524 27.707 16.697 1.00 74.06 195 GLN A CA 1
ATOM 1532 C C . GLN A 1 195 ? -5.714 28.061 18.179 1.00 74.06 195 GLN A C 1
ATOM 1534 O O . GLN A 1 195 ? -4.725 28.322 18.864 1.00 74.06 195 GLN A O 1
ATOM 1539 N N . GLU A 1 196 ? -6.944 27.998 18.698 1.00 75.25 196 GLU A N 1
ATOM 1540 C CA . GLU A 1 196 ? -7.232 28.161 20.130 1.00 75.25 196 GLU A CA 1
ATOM 1541 C C . GLU A 1 196 ? -6.500 27.109 20.973 1.00 75.25 196 GLU A C 1
ATOM 1543 O O . GLU A 1 196 ? -5.897 27.441 21.994 1.00 75.25 196 GLU A O 1
ATOM 1548 N N . LEU A 1 197 ? -6.478 25.849 20.524 1.00 78.25 197 LEU A N 1
ATOM 1549 C CA . LEU A 1 197 ? -5.778 24.778 21.227 1.00 78.25 197 LEU A CA 1
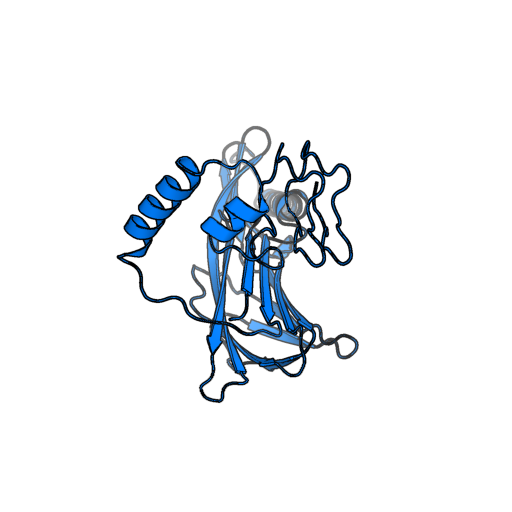ATOM 1550 C C . LEU A 1 197 ? -4.258 24.996 21.258 1.00 78.25 197 LEU A C 1
ATOM 1552 O O . LEU A 1 197 ? -3.641 24.855 22.313 1.00 78.25 197 LEU A O 1
ATOM 1556 N N . ILE A 1 198 ? -3.652 25.377 20.129 1.00 78.56 198 ILE A N 1
ATOM 1557 C CA . ILE A 1 198 ? -2.224 25.722 20.058 1.00 78.56 198 ILE A CA 1
ATOM 1558 C C . ILE A 1 198 ? -1.908 26.884 21.009 1.00 78.56 198 ILE A C 1
ATOM 1560 O O . ILE A 1 198 ? -0.886 26.839 21.700 1.00 78.56 198 ILE A O 1
ATOM 1564 N N . GLN A 1 199 ? -2.784 27.890 21.099 1.00 78.62 199 GLN A N 1
ATOM 1565 C CA . GLN A 1 199 ? -2.613 29.007 22.027 1.00 78.62 199 GLN A CA 1
ATOM 1566 C C . GLN A 1 199 ? -2.701 28.545 23.492 1.00 78.62 199 GLN A C 1
ATOM 1568 O O . GLN A 1 199 ? -1.805 28.853 24.275 1.00 78.62 199 GLN A O 1
ATOM 1573 N N . HIS A 1 200 ? -3.708 27.743 23.858 1.00 79.31 200 HIS A N 1
ATOM 1574 C CA . HIS A 1 200 ? -3.852 27.191 25.213 1.00 79.31 200 HIS A CA 1
ATOM 1575 C C . HIS A 1 200 ? -2.660 26.324 25.646 1.00 79.31 200 HIS A C 1
ATOM 1577 O O . HIS A 1 200 ? -2.225 26.420 26.793 1.00 79.31 200 HIS A O 1
ATOM 1583 N N . ILE A 1 201 ? -2.110 25.507 24.743 1.00 75.81 201 ILE A N 1
ATOM 1584 C CA . ILE A 1 201 ? -0.895 24.717 25.001 1.00 75.81 201 ILE A CA 1
ATOM 1585 C C . ILE A 1 201 ? 0.317 25.646 25.182 1.00 75.81 201 ILE A C 1
ATOM 1587 O O . ILE A 1 201 ? 1.118 25.440 26.089 1.00 75.81 201 ILE A O 1
ATOM 1591 N N . SER A 1 202 ? 0.434 26.697 24.363 1.00 86.69 202 SER A N 1
ATOM 1592 C CA . SER A 1 202 ? 1.555 27.652 24.412 1.00 86.69 202 SER A CA 1
ATOM 1593 C C . SER A 1 202 ? 1.540 28.562 25.650 1.00 86.69 202 SER A C 1
ATOM 1595 O O . SER A 1 202 ? 2.593 29.024 26.084 1.00 86.69 202 SER A O 1
ATOM 1597 N N . GLU A 1 203 ? 0.363 28.831 26.222 1.00 86.81 203 GLU A N 1
ATOM 1598 C CA . GLU A 1 203 ? 0.181 29.631 27.444 1.00 86.81 203 GLU A CA 1
ATOM 1599 C C . GLU A 1 203 ? 0.150 28.789 28.734 1.00 86.81 203 GLU A C 1
ATOM 1601 O O . GLU A 1 203 ? 0.062 29.336 29.841 1.00 86.81 203 GLU A O 1
ATOM 1606 N N . ALA A 1 204 ? 0.230 27.460 28.619 1.00 86.12 204 ALA A N 1
ATOM 1607 C CA . ALA A 1 204 ? 0.211 26.558 29.758 1.00 86.12 204 ALA A CA 1
ATOM 1608 C C . ALA A 1 204 ? 1.405 26.817 30.697 1.00 86.12 204 ALA A C 1
ATOM 1610 O O . ALA A 1 204 ? 2.557 26.925 30.284 1.00 86.12 204 ALA A O 1
ATOM 1611 N N . LYS A 1 205 ? 1.144 26.881 32.009 1.00 91.94 205 LYS A N 1
ATOM 1612 C CA . LYS A 1 205 ? 2.177 27.130 33.039 1.00 91.94 205 LYS A CA 1
ATOM 1613 C C . LYS A 1 205 ? 2.946 25.868 33.450 1.00 91.94 205 LYS A C 1
ATOM 1615 O O . LYS A 1 205 ? 3.511 25.824 34.541 1.00 91.94 205 LYS A O 1
ATOM 1620 N N . THR A 1 206 ? 2.924 24.843 32.606 1.00 85.94 206 THR A N 1
ATOM 1621 C CA . THR A 1 206 ? 3.466 23.513 32.874 1.00 85.94 206 THR A CA 1
ATOM 1622 C C . THR A 1 206 ? 4.256 23.022 31.671 1.00 85.94 206 THR A C 1
ATOM 1624 O O . THR A 1 206 ? 3.898 23.304 30.531 1.00 85.94 206 THR A O 1
ATOM 1627 N N . ASN A 1 207 ? 5.320 22.273 31.948 1.00 84.38 207 ASN A N 1
ATOM 1628 C CA . ASN A 1 207 ? 6.066 21.506 30.951 1.00 84.38 207 ASN A CA 1
ATOM 1629 C C . ASN A 1 207 ? 5.859 19.993 31.160 1.00 84.38 207 ASN A C 1
ATOM 1631 O O . ASN A 1 207 ? 6.602 19.196 30.591 1.00 84.38 207 ASN A O 1
ATOM 1635 N N . ASP A 1 208 ? 4.903 19.592 32.008 1.00 88.88 208 ASP A N 1
ATOM 1636 C CA . ASP A 1 208 ? 4.557 18.186 32.203 1.00 88.88 208 ASP A CA 1
ATOM 1637 C C . ASP A 1 208 ? 3.838 17.640 30.964 1.00 88.88 208 ASP A C 1
ATOM 1639 O O . ASP A 1 208 ? 2.829 18.182 30.505 1.00 88.88 208 ASP A O 1
ATOM 1643 N N . PHE A 1 209 ? 4.367 16.550 30.415 1.00 88.19 209 PHE A N 1
ATOM 1644 C CA . PHE A 1 209 ? 3.866 15.968 29.176 1.00 88.19 209 PHE A CA 1
ATOM 1645 C C . PHE A 1 209 ? 2.438 15.414 29.312 1.00 88.19 209 PHE A C 1
ATOM 1647 O O . PHE A 1 209 ? 1.665 15.525 28.361 1.00 88.19 209 PHE A O 1
ATOM 1654 N N . LEU A 1 210 ? 2.040 14.882 30.476 1.00 83.75 210 LEU A N 1
ATOM 1655 C CA . LEU A 1 210 ? 0.672 14.394 30.682 1.00 83.75 210 LEU A CA 1
ATOM 1656 C C . LEU A 1 210 ? -0.328 15.533 30.834 1.00 83.75 210 LEU A C 1
ATOM 1658 O O . LEU A 1 210 ? -1.458 15.412 30.366 1.00 83.75 210 LEU A O 1
ATOM 1662 N N . GLU A 1 211 ? 0.043 16.622 31.504 1.00 83.19 211 GLU A N 1
ATOM 1663 C CA . GLU A 1 211 ? -0.810 17.808 31.597 1.00 83.19 211 GLU A CA 1
ATOM 1664 C C . GLU A 1 211 ? -1.014 18.449 30.219 1.00 83.19 211 GLU A C 1
ATOM 1666 O O . GLU A 1 211 ? -2.153 18.735 29.847 1.00 83.19 211 GLU A O 1
ATOM 1671 N N . LEU A 1 212 ? 0.049 18.582 29.419 1.00 83.56 212 LEU A N 1
ATOM 1672 C CA . LEU A 1 212 ? -0.040 19.089 28.046 1.00 83.56 212 LEU A CA 1
ATOM 1673 C C . LEU A 1 212 ? -0.846 18.149 27.131 1.00 83.56 212 LEU A C 1
ATOM 1675 O O . LEU A 1 212 ? -1.697 18.623 26.378 1.00 83.56 212 LEU A O 1
ATOM 1679 N N . ALA A 1 213 ? -0.665 16.827 27.240 1.00 81.06 213 ALA A N 1
ATOM 1680 C CA . ALA A 1 213 ? -1.475 15.844 26.516 1.00 81.06 213 ALA A CA 1
ATOM 1681 C C . ALA A 1 213 ? -2.967 15.936 26.888 1.00 81.06 213 ALA A C 1
ATOM 1683 O O . ALA A 1 213 ? -3.822 15.908 26.005 1.00 81.06 213 ALA A O 1
ATOM 1684 N N . LYS A 1 214 ? -3.295 16.127 28.175 1.00 82.31 214 LYS A N 1
ATOM 1685 C CA . LYS A 1 214 ? -4.679 16.332 28.646 1.00 82.31 214 LYS A CA 1
ATOM 1686 C C . LYS A 1 214 ? -5.284 17.639 28.132 1.00 82.31 214 LYS A C 1
ATOM 1688 O O . LYS A 1 214 ? -6.451 17.635 27.751 1.00 82.31 214 LYS A O 1
ATOM 1693 N N . ILE A 1 215 ? -4.515 18.733 28.085 1.00 76.06 215 ILE A N 1
ATOM 1694 C CA . ILE A 1 215 ? -4.948 20.005 27.472 1.00 76.06 215 ILE A CA 1
ATOM 1695 C C . ILE A 1 215 ? -5.247 19.798 25.979 1.00 76.06 215 ILE A C 1
ATOM 1697 O O . ILE A 1 215 ? -6.261 20.284 25.486 1.00 76.06 215 ILE A O 1
ATOM 1701 N N . ALA A 1 216 ? -4.412 19.017 25.289 1.00 75.06 216 ALA A N 1
ATOM 1702 C CA . ALA A 1 216 ? -4.595 18.603 23.897 1.00 75.06 216 ALA A CA 1
ATOM 1703 C C . ALA A 1 216 ? -5.685 17.535 23.670 1.00 75.06 216 ALA A C 1
ATOM 1705 O O . ALA A 1 216 ? -5.938 17.175 22.522 1.00 75.06 216 ALA A O 1
ATOM 1706 N N . ALA A 1 217 ? -6.331 17.041 24.734 1.00 76.94 217 ALA A N 1
ATOM 1707 C CA . ALA A 1 217 ? -7.284 15.929 24.714 1.00 76.94 217 ALA A CA 1
ATOM 1708 C C . ALA A 1 217 ? -6.750 14.638 24.045 1.00 76.94 217 ALA A C 1
ATOM 1710 O O . ALA A 1 217 ? -7.519 13.894 23.439 1.00 76.94 217 ALA A O 1
ATOM 1711 N N . LEU A 1 218 ? -5.443 14.374 24.177 1.00 72.62 218 LEU A N 1
ATOM 1712 C CA . LEU A 1 218 ? -4.747 13.217 23.603 1.00 72.62 218 LEU A CA 1
ATOM 1713 C C . LEU A 1 218 ? -4.730 12.010 24.554 1.00 72.62 218 LEU A C 1
ATOM 1715 O O . LEU A 1 218 ? -4.513 12.145 25.760 1.00 72.62 218 LEU A O 1
ATOM 1719 N N . ASP A 1 219 ? -4.889 10.817 23.984 1.00 75.62 219 ASP A N 1
ATOM 1720 C CA . ASP A 1 219 ? -4.853 9.520 24.660 1.00 75.62 219 ASP A CA 1
ATOM 1721 C C . ASP A 1 219 ? -3.481 8.842 24.482 1.00 75.62 219 ASP A C 1
ATOM 1723 O O . ASP A 1 219 ? -3.069 8.492 23.371 1.00 75.62 219 ASP A O 1
ATOM 1727 N N . LEU A 1 220 ? -2.779 8.605 25.598 1.00 71.50 220 LEU A N 1
ATOM 1728 C CA . LEU A 1 220 ? -1.470 7.934 25.636 1.00 71.50 220 LEU A CA 1
ATOM 1729 C C . LEU A 1 220 ? -1.476 6.563 24.949 1.00 71.50 220 LEU A C 1
ATOM 1731 O O . LEU A 1 220 ? -0.475 6.163 24.356 1.00 71.50 220 LEU A O 1
ATOM 1735 N N . SER A 1 221 ? -2.593 5.838 25.018 1.00 67.56 221 SER A N 1
ATOM 1736 C CA . SER A 1 221 ? -2.727 4.486 24.468 1.00 67.56 221 SER A CA 1
ATOM 1737 C C . SER A 1 221 ? -2.968 4.464 22.953 1.00 67.56 221 SER A C 1
ATOM 1739 O O . SER A 1 221 ? -3.040 3.387 22.357 1.00 67.56 221 SER A O 1
ATOM 1741 N N . ARG A 1 222 ? -3.100 5.632 22.297 1.00 66.06 222 ARG A N 1
ATOM 1742 C CA . ARG A 1 222 ? -3.559 5.717 20.897 1.00 66.06 222 ARG A CA 1
ATOM 1743 C C . ARG A 1 222 ? -2.839 6.765 20.054 1.00 66.06 222 ARG A C 1
ATOM 1745 O O . ARG A 1 222 ? -2.432 6.444 18.941 1.00 66.06 222 ARG A O 1
ATOM 1752 N N . ASP A 1 223 ? -2.653 7.975 20.573 1.00 68.25 223 ASP A N 1
ATOM 1753 C CA . ASP A 1 223 ? -2.386 9.154 19.736 1.00 68.25 223 ASP A CA 1
ATOM 1754 C C . ASP A 1 223 ? -0.892 9.469 19.531 1.00 68.25 223 ASP A C 1
ATOM 1756 O O . ASP A 1 223 ? -0.543 10.322 18.717 1.00 68.25 223 ASP A O 1
ATOM 1760 N N . PHE A 1 224 ? 0.007 8.769 20.232 1.00 76.06 224 PHE A N 1
ATOM 1761 C CA . PHE A 1 224 ? 1.458 9.009 20.168 1.00 76.06 224 PHE A CA 1
ATOM 1762 C C . PHE A 1 224 ? 2.227 8.043 19.252 1.00 76.06 224 PHE A C 1
ATOM 1764 O O . PHE A 1 224 ? 3.428 8.238 19.028 1.00 76.06 224 PHE A O 1
ATOM 1771 N N . ALA A 1 225 ? 1.555 7.041 18.678 1.00 70.19 225 ALA A N 1
ATOM 1772 C CA . ALA A 1 225 ? 2.149 6.089 17.743 1.00 70.19 225 ALA A CA 1
ATOM 1773 C C . ALA A 1 225 ? 2.566 6.778 16.430 1.00 70.19 225 ALA A C 1
ATOM 1775 O O . ALA A 1 225 ? 1.817 7.555 15.845 1.00 70.19 225 ALA A O 1
ATOM 1776 N N . GLY A 1 226 ? 3.789 6.512 15.968 1.00 65.75 226 GLY A N 1
ATOM 1777 C CA . GLY A 1 226 ? 4.411 7.183 14.822 1.00 65.75 226 GLY A CA 1
ATOM 1778 C C . GLY A 1 226 ? 4.779 8.650 15.080 1.00 65.75 226 GLY A C 1
ATOM 1779 O O . GLY A 1 226 ? 5.250 9.329 14.168 1.00 65.75 226 GLY A O 1
ATOM 1780 N N . GLY A 1 227 ? 4.567 9.145 16.305 1.00 71.25 227 GLY A N 1
ATOM 1781 C CA . GLY A 1 227 ? 4.838 10.520 16.701 1.00 71.25 227 GLY A CA 1
ATOM 1782 C C . GLY A 1 227 ? 6.328 10.853 16.809 1.00 71.25 227 GLY A C 1
ATOM 1783 O O . GLY A 1 227 ? 7.210 9.995 16.724 1.00 71.25 227 GLY A O 1
ATOM 1784 N N . ASN A 1 228 ? 6.615 12.133 17.040 1.00 74.81 228 ASN A N 1
ATOM 1785 C CA . ASN A 1 228 ? 7.971 12.634 17.233 1.00 74.81 228 ASN A CA 1
ATOM 1786 C C . ASN A 1 228 ? 8.127 13.244 18.631 1.00 74.81 228 ASN A C 1
ATOM 1788 O O . ASN A 1 228 ? 7.643 14.345 18.879 1.00 74.81 228 ASN A O 1
ATOM 1792 N N . LEU A 1 229 ? 8.823 12.531 19.515 1.00 86.94 229 LEU A N 1
ATOM 1793 C CA . LEU A 1 229 ? 9.138 12.919 20.893 1.00 86.94 229 LEU A CA 1
ATOM 1794 C C . LEU A 1 229 ? 10.656 13.136 21.079 1.00 86.94 229 LEU A C 1
ATOM 1796 O O . LEU A 1 229 ? 11.186 12.994 22.179 1.00 86.94 229 LEU A O 1
ATOM 1800 N N . LEU A 1 230 ? 11.365 13.490 19.998 1.00 86.94 230 LEU A N 1
ATOM 1801 C CA . LEU A 1 230 ? 12.795 13.812 19.993 1.00 86.94 230 LEU A CA 1
ATOM 1802 C C . LEU A 1 230 ? 13.133 14.848 21.081 1.00 86.94 230 LEU A C 1
ATOM 1804 O O . LEU A 1 230 ? 12.721 16.004 20.987 1.00 86.94 230 LEU A O 1
ATOM 1808 N N . GLY A 1 231 ? 13.923 14.454 22.081 1.00 88.12 231 GLY A N 1
ATOM 1809 C CA . GLY A 1 231 ? 14.321 15.344 23.178 1.00 88.12 231 GLY A CA 1
ATOM 1810 C C . GLY A 1 231 ? 13.225 15.672 24.202 1.00 88.12 231 GLY A C 1
ATOM 1811 O O . GLY A 1 231 ? 13.423 16.578 25.009 1.00 88.12 231 GLY A O 1
ATOM 1812 N N . ALA A 1 232 ? 12.078 14.983 24.182 1.00 89.44 232 ALA A N 1
ATOM 1813 C CA . ALA A 1 232 ? 11.004 15.207 25.149 1.00 89.44 232 ALA A CA 1
ATOM 1814 C C . ALA A 1 232 ? 11.434 14.826 26.577 1.00 89.44 232 ALA A C 1
ATOM 1816 O O . ALA A 1 232 ? 12.093 13.807 26.783 1.00 89.44 232 ALA A O 1
ATOM 1817 N N . ASN A 1 233 ? 11.023 15.610 27.577 1.00 92.94 233 ASN A N 1
ATOM 1818 C CA . ASN A 1 233 ? 11.144 15.199 28.973 1.00 92.94 233 ASN A CA 1
ATOM 1819 C C . ASN A 1 233 ? 9.924 14.352 29.352 1.00 92.94 233 ASN A C 1
ATOM 1821 O O . ASN A 1 233 ? 8.810 14.867 29.421 1.00 92.94 233 ASN A O 1
ATOM 1825 N N . LEU A 1 234 ? 10.158 13.065 29.585 1.00 93.50 234 LEU A N 1
ATOM 1826 C CA . LEU A 1 234 ? 9.171 12.064 29.982 1.00 93.50 234 LEU A CA 1
ATOM 1827 C C . LEU A 1 234 ? 9.530 11.445 31.350 1.00 93.50 234 LEU A C 1
ATOM 1829 O O . LEU A 1 234 ? 9.025 10.382 31.708 1.00 93.50 234 LEU A O 1
ATOM 1833 N N . SER A 1 235 ? 10.425 12.085 32.110 1.00 92.88 235 SER A N 1
ATOM 1834 C CA . SER A 1 235 ? 10.946 11.533 33.360 1.00 92.88 235 SER A CA 1
ATOM 1835 C C . SER A 1 235 ? 9.877 11.478 34.457 1.00 92.88 235 SER A C 1
ATOM 1837 O O . SER A 1 235 ? 9.125 12.430 34.657 1.00 92.88 235 SER A O 1
ATOM 1839 N N . LYS A 1 236 ? 9.830 10.362 35.197 1.00 93.94 236 LYS A N 1
ATOM 1840 C CA . LYS A 1 236 ? 8.867 10.075 36.287 1.00 93.94 236 LYS A CA 1
ATOM 1841 C C . LYS A 1 236 ? 7.398 10.025 35.859 1.00 93.94 236 LYS A C 1
ATOM 1843 O O . LYS A 1 236 ? 6.511 10.128 36.706 1.00 93.94 236 LYS A O 1
ATOM 1848 N N . ILE A 1 237 ? 7.138 9.866 34.563 1.00 93.50 237 ILE A N 1
ATOM 1849 C CA . ILE A 1 237 ? 5.786 9.818 34.011 1.00 93.50 237 ILE A CA 1
ATOM 1850 C C . ILE A 1 237 ? 5.258 8.381 33.978 1.00 93.50 237 ILE A C 1
ATOM 1852 O O . ILE A 1 237 ? 5.974 7.456 33.602 1.00 93.50 237 ILE A O 1
ATOM 1856 N N . ASP A 1 238 ? 3.984 8.213 34.333 1.00 90.81 238 ASP A N 1
ATOM 1857 C CA . ASP A 1 238 ? 3.224 6.995 34.055 1.00 90.81 238 ASP A CA 1
ATOM 1858 C C . ASP A 1 238 ? 2.795 6.981 32.577 1.00 90.81 238 ASP A C 1
ATOM 1860 O O . ASP A 1 238 ? 1.927 7.747 32.150 1.00 90.81 238 ASP A O 1
ATOM 1864 N N . LEU A 1 239 ? 3.464 6.136 31.794 1.00 89.56 239 LEU A N 1
ATOM 1865 C CA . LEU A 1 239 ? 3.162 5.804 30.402 1.00 89.56 239 LEU A CA 1
ATOM 1866 C C . LEU A 1 239 ? 2.725 4.330 30.293 1.00 89.56 239 LEU A C 1
ATOM 1868 O O . LEU A 1 239 ? 2.904 3.703 29.244 1.00 89.56 239 LEU A O 1
ATOM 1872 N N . SER A 1 240 ? 2.171 3.752 31.365 1.00 88.50 240 SER A N 1
ATOM 1873 C CA . SER A 1 240 ? 1.708 2.368 31.345 1.00 88.50 240 SER A CA 1
ATOM 1874 C C . SER A 1 240 ? 0.577 2.174 30.323 1.00 88.50 240 SER A C 1
ATOM 1876 O O . SER A 1 240 ? -0.307 3.016 30.151 1.00 88.50 240 SER A O 1
ATOM 1878 N N . GLY A 1 241 ? 0.658 1.094 29.542 1.00 82.44 241 GLY A N 1
ATOM 1879 C CA . GLY A 1 241 ? -0.239 0.828 28.412 1.00 82.44 241 GLY A CA 1
ATOM 1880 C C . GLY A 1 241 ? -0.157 1.829 27.243 1.00 82.44 241 GLY A C 1
ATOM 1881 O O . GLY A 1 241 ? -0.973 1.746 26.322 1.00 82.44 241 GLY A O 1
ATOM 1882 N N . ALA A 1 242 ? 0.794 2.774 27.237 1.00 86.50 242 ALA A N 1
ATOM 1883 C CA . ALA A 1 242 ? 0.917 3.765 26.166 1.00 86.50 242 ALA A CA 1
ATOM 1884 C C . ALA A 1 242 ? 1.313 3.132 24.819 1.00 86.50 242 ALA A C 1
ATOM 1886 O O . ALA A 1 242 ? 2.084 2.173 24.754 1.00 86.50 242 ALA A O 1
ATOM 1887 N N . ASN A 1 243 ? 0.836 3.701 23.711 1.00 77.62 243 ASN A N 1
ATOM 1888 C CA . ASN A 1 243 ? 1.185 3.249 22.368 1.00 77.62 243 ASN A CA 1
ATOM 1889 C C . ASN A 1 243 ? 2.213 4.191 21.737 1.00 77.62 243 ASN A C 1
ATOM 1891 O O . ASN A 1 243 ? 1.879 5.238 21.188 1.00 77.62 243 ASN A O 1
ATOM 1895 N N . LEU A 1 244 ? 3.475 3.773 21.809 1.00 84.12 244 LEU A N 1
ATOM 1896 C CA . LEU A 1 244 ? 4.656 4.468 21.296 1.00 84.12 244 LEU A CA 1
ATOM 1897 C C . LEU A 1 244 ? 5.257 3.717 20.086 1.00 84.12 244 LEU A C 1
ATOM 1899 O O . LEU A 1 244 ? 6.458 3.767 19.815 1.00 84.12 244 LEU A O 1
ATOM 1903 N N . CYS A 1 245 ? 4.421 2.966 19.362 1.00 73.75 245 CYS A N 1
ATOM 1904 C CA . CYS A 1 245 ? 4.813 2.183 18.194 1.00 73.75 245 CYS A CA 1
ATOM 1905 C C . CYS A 1 245 ? 5.385 3.105 17.113 1.00 73.75 245 CYS A C 1
ATOM 1907 O O . CYS A 1 245 ? 4.713 4.046 16.704 1.00 73.75 245 CYS A O 1
ATOM 1909 N N . ARG A 1 246 ? 6.600 2.838 16.621 1.00 74.81 246 ARG A N 1
ATOM 1910 C CA . ARG A 1 246 ? 7.325 3.672 15.636 1.00 74.81 246 ARG A CA 1
ATOM 1911 C C . ARG A 1 246 ? 7.562 5.135 16.048 1.00 74.81 246 ARG A C 1
ATOM 1913 O O . ARG A 1 246 ? 7.910 5.949 15.195 1.00 74.81 246 ARG A O 1
ATOM 1920 N N . THR A 1 247 ? 7.396 5.480 17.322 1.00 83.00 247 THR A N 1
ATOM 1921 C CA . THR A 1 247 ? 7.619 6.840 17.827 1.00 83.00 247 THR A CA 1
ATOM 1922 C C . THR A 1 247 ? 9.117 7.144 17.901 1.00 83.00 247 THR A C 1
ATOM 1924 O O . THR A 1 247 ? 9.905 6.322 18.367 1.00 83.00 247 THR A O 1
ATOM 1927 N N . ASN A 1 248 ? 9.530 8.329 17.451 1.00 86.00 248 ASN A N 1
ATOM 1928 C CA . ASN A 1 248 ? 10.909 8.796 17.613 1.00 86.00 248 ASN A CA 1
ATOM 1929 C C . ASN A 1 248 ? 11.108 9.292 19.052 1.00 86.00 248 ASN A C 1
ATOM 1931 O O . ASN A 1 248 ? 10.596 10.355 19.397 1.00 86.00 248 ASN A O 1
ATOM 1935 N N . LEU A 1 249 ? 11.826 8.526 19.876 1.00 90.75 249 LEU A N 1
ATOM 1936 C CA . LEU A 1 249 ? 12.163 8.832 21.272 1.00 90.75 249 LEU A CA 1
ATOM 1937 C C . LEU A 1 249 ? 13.638 9.242 21.417 1.00 90.75 249 LEU A C 1
ATOM 1939 O O . LEU A 1 249 ? 14.137 9.397 22.534 1.00 90.75 249 LEU A O 1
ATOM 1943 N N . ARG A 1 250 ? 14.366 9.442 20.311 1.00 88.69 250 ARG A N 1
ATOM 1944 C CA . ARG A 1 250 ? 15.805 9.703 20.339 1.00 88.69 250 ARG A CA 1
ATOM 1945 C C . ARG A 1 250 ? 16.133 10.929 21.198 1.00 88.69 250 ARG A C 1
ATOM 1947 O O . ARG A 1 250 ? 15.779 12.065 20.885 1.00 88.69 250 ARG A O 1
ATOM 1954 N N . GLY A 1 251 ? 16.883 10.696 22.272 1.00 90.44 251 GLY A N 1
ATOM 1955 C CA . GLY A 1 251 ? 17.288 11.737 23.218 1.00 90.44 251 GLY A CA 1
ATOM 1956 C C . GLY A 1 251 ? 16.181 12.227 24.157 1.00 90.44 251 GLY A C 1
ATOM 1957 O O . GLY A 1 251 ? 16.421 13.200 24.864 1.00 90.44 251 GLY A O 1
ATOM 1958 N N . ALA A 1 252 ? 15.007 11.589 24.175 1.00 94.06 252 ALA A N 1
ATOM 1959 C CA . ALA A 1 252 ? 14.010 11.806 25.217 1.00 94.06 252 ALA A CA 1
ATOM 1960 C C . ALA A 1 252 ? 14.542 11.334 26.582 1.00 94.06 252 ALA A C 1
ATOM 1962 O O . ALA A 1 252 ? 15.254 10.330 26.671 1.00 94.06 252 ALA A O 1
ATOM 1963 N N . ASP A 1 253 ? 14.184 12.048 27.648 1.00 95.06 253 ASP A N 1
ATOM 1964 C CA . ASP A 1 253 ? 14.495 11.650 29.020 1.00 95.06 253 ASP A CA 1
ATOM 1965 C C . ASP A 1 253 ? 13.369 10.766 29.564 1.00 95.06 253 ASP A C 1
ATOM 1967 O O . ASP A 1 253 ? 12.290 11.258 29.874 1.00 95.06 253 ASP A O 1
ATOM 1971 N N . LEU A 1 254 ? 13.624 9.461 29.665 1.00 94.31 254 LEU A N 1
ATOM 1972 C CA . LEU A 1 254 ? 12.710 8.453 30.219 1.00 94.31 254 LEU A CA 1
ATOM 1973 C C . LEU A 1 254 ? 13.104 8.029 31.649 1.00 94.31 254 LEU A C 1
ATOM 1975 O O . LEU A 1 254 ? 12.713 6.957 32.112 1.00 94.31 254 LEU A O 1
ATOM 1979 N N . THR A 1 255 ? 13.914 8.827 32.356 1.00 96.12 255 THR A N 1
ATOM 1980 C CA . THR A 1 255 ? 14.388 8.494 33.710 1.00 96.12 255 THR A CA 1
ATOM 1981 C C . THR A 1 255 ? 13.212 8.303 34.668 1.00 96.12 255 THR A C 1
ATOM 1983 O O . THR A 1 255 ? 12.378 9.192 34.812 1.00 96.12 255 THR A O 1
ATOM 1986 N N . ASP A 1 256 ? 13.150 7.154 35.345 1.00 95.94 256 ASP A N 1
ATOM 1987 C CA . ASP A 1 256 ? 12.064 6.757 36.256 1.00 95.94 256 ASP A CA 1
ATOM 1988 C C . ASP A 1 256 ? 10.646 6.721 35.624 1.00 95.94 256 ASP A C 1
ATOM 1990 O O . ASP A 1 256 ? 9.659 6.727 36.358 1.00 95.94 256 ASP A O 1
ATOM 1994 N N . ALA A 1 257 ? 10.510 6.699 34.291 1.00 95.56 257 ALA A N 1
ATOM 1995 C CA . ALA A 1 257 ? 9.209 6.555 33.627 1.00 95.56 257 ALA A CA 1
ATOM 1996 C C . ALA A 1 257 ? 8.667 5.117 33.745 1.00 95.56 257 ALA A C 1
ATOM 1998 O O . ALA A 1 257 ? 9.416 4.154 33.549 1.00 95.56 257 ALA A O 1
ATOM 1999 N N . ASP A 1 258 ? 7.367 4.958 34.007 1.00 95.12 258 ASP A N 1
ATOM 2000 C CA . ASP A 1 258 ? 6.706 3.651 33.946 1.00 95.12 258 ASP A CA 1
ATOM 2001 C C . ASP A 1 258 ? 6.242 3.377 32.510 1.00 95.12 258 ASP A C 1
ATOM 2003 O O . ASP A 1 258 ? 5.408 4.093 31.966 1.00 95.12 258 ASP A O 1
ATOM 2007 N N . LEU A 1 259 ? 6.807 2.343 31.888 1.00 93.69 259 LEU A N 1
ATOM 2008 C CA . LEU A 1 259 ? 6.478 1.875 30.536 1.00 93.69 259 LEU A CA 1
ATOM 2009 C C . LEU A 1 259 ? 5.852 0.468 30.563 1.00 93.69 259 LEU A C 1
ATOM 2011 O O . LEU A 1 259 ? 5.899 -0.263 29.570 1.00 93.69 259 LEU A O 1
ATOM 2015 N N . SER A 1 260 ? 5.299 0.051 31.705 1.00 90.94 260 SER A N 1
ATOM 2016 C CA . SER A 1 260 ? 4.643 -1.250 31.861 1.00 90.94 260 SER A CA 1
ATOM 2017 C C . SER A 1 260 ? 3.522 -1.418 30.835 1.00 90.94 260 SER A C 1
ATOM 2019 O O . SER A 1 260 ? 2.668 -0.553 30.689 1.00 90.94 260 SER A O 1
ATOM 2021 N N . GLU A 1 261 ? 3.529 -2.527 30.094 1.00 86.56 261 GLU A N 1
ATOM 2022 C CA . GLU A 1 261 ? 2.561 -2.817 29.018 1.00 86.56 261 GLU A CA 1
ATOM 2023 C C . GLU A 1 261 ? 2.568 -1.828 27.826 1.00 86.56 261 GLU A C 1
ATOM 2025 O O . GLU A 1 261 ? 1.758 -1.969 26.910 1.00 86.56 261 GLU A O 1
ATOM 2030 N N . ALA A 1 262 ? 3.504 -0.870 27.769 1.00 87.50 262 ALA A N 1
ATOM 2031 C CA . ALA A 1 262 ? 3.602 0.079 26.663 1.00 87.50 262 ALA A CA 1
ATOM 2032 C C . ALA A 1 262 ? 4.087 -0.585 25.357 1.00 87.50 262 ALA A C 1
ATOM 2034 O O . ALA A 1 262 ? 5.053 -1.356 25.327 1.00 87.50 262 ALA A O 1
ATOM 2035 N N . ASN A 1 263 ? 3.455 -0.242 24.234 1.00 77.50 263 ASN A N 1
ATOM 2036 C CA . ASN A 1 263 ? 3.849 -0.726 22.914 1.00 77.50 263 ASN A CA 1
ATOM 2037 C C . ASN A 1 263 ? 4.957 0.152 22.317 1.00 77.50 263 ASN A C 1
ATOM 2039 O O . ASN A 1 263 ? 4.675 1.163 21.684 1.00 77.50 263 ASN A O 1
ATOM 2043 N N . LEU A 1 264 ? 6.215 -0.269 22.458 1.00 87.94 264 LEU A N 1
ATOM 2044 C CA . LEU A 1 264 ? 7.403 0.408 21.908 1.00 87.94 264 LEU A CA 1
ATOM 2045 C C . LEU A 1 264 ? 7.858 -0.156 20.543 1.00 87.94 264 LEU A C 1
ATOM 2047 O O . LEU A 1 264 ? 9.002 0.036 20.128 1.00 87.94 264 LEU A O 1
ATOM 2051 N N . SER A 1 265 ? 6.995 -0.894 19.834 1.00 74.50 265 SER A N 1
ATOM 2052 C CA . SER A 1 265 ? 7.374 -1.624 18.613 1.00 74.50 265 SER A CA 1
ATOM 2053 C C . SER A 1 265 ? 7.934 -0.699 17.525 1.00 74.50 265 SER A C 1
ATOM 2055 O O . SER A 1 265 ? 7.201 0.059 16.895 1.00 74.50 265 SER A O 1
ATOM 2057 N N . GLY A 1 266 ? 9.241 -0.780 17.267 1.00 68.62 266 GLY A N 1
ATOM 2058 C CA . GLY A 1 266 ? 9.915 0.031 16.247 1.00 68.62 266 GLY A CA 1
ATOM 2059 C C . GLY A 1 266 ? 10.155 1.498 16.623 1.00 68.62 266 GLY A C 1
ATOM 2060 O O . GLY A 1 266 ? 10.481 2.275 15.728 1.00 68.62 266 GLY A O 1
ATOM 2061 N N . ALA A 1 267 ? 9.995 1.879 17.895 1.00 81.81 267 ALA A N 1
ATOM 2062 C CA . ALA A 1 267 ? 10.474 3.167 18.403 1.00 81.81 267 ALA A CA 1
ATOM 2063 C C . ALA A 1 267 ? 12.014 3.280 18.294 1.00 81.81 267 ALA A C 1
ATOM 2065 O O . ALA A 1 267 ? 12.698 2.251 18.229 1.00 81.81 267 ALA A O 1
ATOM 2066 N N . ASN A 1 268 ? 12.562 4.504 18.253 1.00 73.44 268 ASN A N 1
ATOM 2067 C CA . ASN A 1 268 ? 14.011 4.758 18.095 1.00 73.44 268 ASN A CA 1
ATOM 2068 C C . ASN A 1 268 ? 14.599 5.818 19.038 1.00 73.44 268 ASN A C 1
ATOM 2070 O O . ASN A 1 268 ? 13.800 6.539 19.670 1.00 73.44 268 ASN A O 1
#

pLDDT: mean 74.46, std 14.17, range [31.8, 96.12]